Protein AF-A0AAX4NH16-F1 (afdb_monomer_lite)

Radius of gyration: 30.41 Å; chains: 1; bounding box: 67×43×90 Å

Organism: NCBI:txid3073602

pLDDT: mean 78.29, std 8.15, range [50.31, 91.12]

Foldseek 3Di:
DVVVLVVLLVVLVVLLVVLVVVLVVLVVVVVVVLVVLVVLLVVLLVVLVVVLVVLVVCCVVPALLVVLVVVVVVCVVVVDPPCVPVSVVSVVRNVVSVVVSVVSVCVSCVSVVLSVVLVVLSVVLSVLSNVLSVVLSVLSVVLSVCCVPPVDPPVSVVSVVVSVVVVVVSVVVNVVSVVSSVVSVVVSVVSSVVVVVVVVVD

Secondary structure (DSSP, 8-state):
-HHHHHHHHHHHHHHHHHHHHHHHHHHHHHHHHHHHHHHHHHHHHHHHHHHHHHHHHHHHHH-HHHHHHHHHHHHHHHT----HHHHHHHHHHHHHHHHHHHHHHHHHHHHHHHHHHHHHHHHHHHHHHHHHHHHHHHHHHHHHHHHHHH--TTHHHHHHHHHHHHHHHHHHHHHHHHHHHHHHHHHHHHHHHHHHHHHTT-

Sequence (202 aa):
MIRLIIALYLIPTVVLFVSVIVYFVIKMGLNSYFDNMKYKVDKLGEILRISFTKELLRFFSNSNASDTAQILSENMANRKIDNVSTLTTTSLNAMRDVNQLYRKMKDSFEPDLNYSRIKQSFQLLTRIVIVYGLSISFLMYLLVVFISINSADNYGKDFALIILGGTVIFSMILVMIILDIMKYTNRIEKIISKENEEWMKL

Structure (mmCIF, N/CA/C/O backbone):
data_AF-A0AAX4NH16-F1
#
_entry.id   AF-A0AAX4NH16-F1
#
loop_
_atom_site.group_PDB
_atom_site.id
_atom_site.type_symbol
_atom_site.label_atom_id
_atom_site.label_alt_id
_atom_site.label_comp_id
_atom_site.label_asym_id
_atom_site.label_entity_id
_atom_site.label_seq_id
_atom_site.pdbx_PDB_ins_code
_atom_site.Cartn_x
_atom_site.Cartn_y
_atom_site.Cartn_z
_atom_site.occupancy
_atom_site.B_iso_or_equiv
_atom_site.auth_seq_id
_atom_site.auth_comp_id
_atom_site.auth_asym_id
_atom_site.auth_atom_id
_atom_site.pdbx_PDB_model_num
ATOM 1 N N . MET A 1 1 ? 28.596 -0.986 -38.291 1.00 61.09 1 MET A N 1
ATOM 2 C CA . MET A 1 1 ? 28.251 0.160 -37.421 1.00 61.09 1 MET A CA 1
ATOM 3 C C . MET A 1 1 ? 26.741 0.260 -37.176 1.00 61.09 1 MET A C 1
ATOM 5 O O . MET A 1 1 ? 26.330 0.071 -36.043 1.00 61.09 1 MET A O 1
ATOM 9 N N . ILE A 1 2 ? 25.900 0.400 -38.213 1.00 64.62 2 ILE A N 1
ATOM 10 C CA . ILE A 1 2 ? 24.424 0.524 -38.083 1.00 64.62 2 ILE A CA 1
ATOM 11 C C . ILE A 1 2 ? 23.768 -0.632 -37.296 1.00 64.62 2 ILE A C 1
ATOM 13 O O . ILE A 1 2 ? 22.969 -0.389 -36.399 1.00 64.62 2 ILE A O 1
ATOM 17 N N . ARG A 1 3 ? 24.151 -1.893 -37.556 1.00 68.69 3 ARG A N 1
ATOM 18 C CA . ARG A 1 3 ? 23.605 -3.067 -36.836 1.00 68.69 3 ARG A CA 1
ATOM 19 C C . ARG A 1 3 ? 23.887 -3.056 -35.325 1.00 68.69 3 ARG A C 1
ATOM 21 O O . ARG A 1 3 ? 23.079 -3.561 -34.558 1.00 68.69 3 ARG A O 1
ATOM 28 N N . LEU A 1 4 ? 25.011 -2.471 -34.905 1.00 70.62 4 LEU A N 1
ATOM 29 C CA . LEU A 1 4 ? 25.430 -2.423 -33.499 1.00 70.62 4 LEU A CA 1
ATOM 30 C C . LEU A 1 4 ? 24.694 -1.309 -32.736 1.00 70.62 4 LEU A C 1
ATOM 32 O O . LEU A 1 4 ? 24.309 -1.498 -31.589 1.00 70.62 4 LEU A O 1
ATOM 36 N N . ILE A 1 5 ? 24.401 -0.198 -33.418 1.00 70.31 5 ILE A N 1
ATOM 37 C CA . ILE A 1 5 ? 23.571 0.896 -32.897 1.00 70.31 5 ILE A CA 1
ATOM 38 C C . ILE A 1 5 ? 22.129 0.417 -32.676 1.00 70.31 5 ILE A C 1
ATOM 40 O O . ILE A 1 5 ? 21.565 0.645 -31.610 1.00 70.31 5 ILE A O 1
ATOM 44 N N . ILE A 1 6 ? 21.553 -0.320 -33.634 1.00 75.69 6 ILE A N 1
ATOM 45 C CA . ILE A 1 6 ? 20.207 -0.909 -33.498 1.00 75.69 6 ILE A CA 1
ATOM 46 C C . ILE A 1 6 ? 20.140 -1.864 -32.295 1.00 75.69 6 ILE A C 1
ATOM 48 O O . ILE A 1 6 ? 19.176 -1.827 -31.533 1.00 75.69 6 ILE A O 1
ATOM 52 N N . ALA A 1 7 ? 21.175 -2.684 -32.089 1.00 74.44 7 ALA A N 1
ATOM 53 C CA . ALA A 1 7 ? 21.247 -3.587 -30.941 1.00 74.44 7 ALA A CA 1
ATOM 54 C C . ALA A 1 7 ? 21.328 -2.836 -29.596 1.00 74.44 7 ALA A C 1
ATOM 56 O O . ALA A 1 7 ? 20.778 -3.305 -28.603 1.00 74.44 7 ALA A O 1
ATOM 57 N N . LEU A 1 8 ? 21.957 -1.655 -29.560 1.00 79.31 8 LEU A N 1
ATOM 58 C CA . LEU A 1 8 ? 22.032 -0.829 -28.352 1.00 79.31 8 LEU A CA 1
ATOM 59 C C . LEU A 1 8 ? 20.680 -0.210 -27.974 1.00 79.31 8 LEU A C 1
ATOM 61 O O . LEU A 1 8 ? 20.356 -0.146 -26.791 1.00 79.31 8 LEU A O 1
ATOM 65 N N . TYR A 1 9 ? 19.877 0.211 -28.958 1.00 83.81 9 TYR A N 1
ATOM 66 C CA . TYR A 1 9 ? 18.538 0.761 -28.710 1.00 83.81 9 TYR A CA 1
ATOM 67 C C . TYR A 1 9 ? 17.544 -0.283 -28.190 1.00 83.81 9 TYR A C 1
ATOM 69 O O . TYR A 1 9 ? 16.591 0.084 -27.515 1.00 83.81 9 TYR A O 1
ATOM 77 N N . LEU A 1 10 ? 17.782 -1.574 -28.433 1.00 86.25 10 LEU A N 1
ATOM 78 C CA . LEU A 1 10 ? 16.934 -2.661 -27.933 1.00 86.25 10 LEU A CA 1
ATOM 79 C C . LEU A 1 10 ? 16.919 -2.746 -26.399 1.00 86.25 10 LEU A C 1
ATOM 81 O O . LEU A 1 10 ? 15.884 -3.060 -25.815 1.00 86.25 10 LEU A O 1
ATOM 85 N N . ILE A 1 11 ? 18.038 -2.437 -25.737 1.00 84.06 11 ILE A N 1
ATOM 86 C CA . ILE A 1 11 ? 18.173 -2.509 -24.273 1.00 84.06 11 ILE A CA 1
ATOM 87 C C . ILE A 1 11 ? 17.160 -1.588 -23.562 1.00 84.06 11 ILE A C 1
ATOM 89 O O . ILE A 1 11 ? 16.344 -2.101 -22.791 1.00 84.06 11 ILE A O 1
ATOM 93 N N . PRO A 1 12 ? 17.124 -0.262 -23.815 1.00 86.50 12 PRO A N 1
ATOM 94 C CA . PRO A 1 12 ? 16.143 0.618 -23.184 1.00 86.50 12 PRO A CA 1
ATOM 95 C C . PRO A 1 12 ? 14.696 0.278 -23.556 1.00 86.50 12 PRO A C 1
ATOM 97 O O . PRO A 1 12 ? 13.801 0.492 -22.733 1.00 86.50 12 PRO A O 1
ATOM 100 N N . THR A 1 13 ? 14.444 -0.276 -24.750 1.00 88.12 13 THR A N 1
ATOM 101 C CA . THR A 1 13 ? 13.103 -0.736 -25.146 1.00 88.12 13 THR A CA 1
ATOM 102 C C . THR A 1 13 ? 12.656 -1.943 -24.325 1.00 88.12 13 THR A C 1
ATOM 104 O O . THR A 1 13 ? 11.524 -1.972 -23.844 1.00 88.12 13 THR A O 1
ATOM 107 N N . VAL A 1 14 ? 13.545 -2.918 -24.114 1.00 88.56 14 VAL A N 1
ATOM 108 C CA . VAL A 1 14 ? 13.260 -4.097 -23.286 1.00 88.56 14 VAL A CA 1
ATOM 109 C C . VAL A 1 14 ? 13.018 -3.684 -21.836 1.00 88.56 14 VAL A C 1
ATOM 111 O O . VAL A 1 14 ? 12.047 -4.140 -21.238 1.00 88.56 14 VAL A O 1
ATOM 114 N N . VAL A 1 15 ? 13.823 -2.771 -21.283 1.00 86.38 15 VAL A N 1
ATOM 115 C CA . VAL A 1 15 ? 13.621 -2.252 -19.917 1.00 86.38 15 VAL A CA 1
ATOM 116 C C . VAL A 1 15 ? 12.257 -1.576 -19.771 1.00 86.38 15 VAL A C 1
ATOM 118 O O . VAL A 1 15 ? 11.556 -1.812 -18.784 1.00 86.38 15 VAL A O 1
ATOM 121 N N . LEU A 1 16 ? 11.841 -0.778 -20.757 1.00 89.75 16 LEU A N 1
ATOM 122 C CA . LEU A 1 16 ? 10.517 -0.157 -20.765 1.00 89.75 16 LEU A CA 1
ATOM 123 C C . LEU A 1 16 ? 9.415 -1.218 -20.781 1.00 89.75 16 LEU A C 1
ATOM 125 O O . LEU A 1 16 ? 8.503 -1.172 -19.957 1.00 89.75 16 LEU A O 1
ATOM 129 N N . PHE A 1 17 ? 9.522 -2.198 -21.679 1.00 91.12 17 PHE A N 1
ATOM 130 C CA . PHE A 1 17 ? 8.528 -3.258 -21.814 1.00 91.12 17 PHE A CA 1
ATOM 131 C C . PHE A 1 17 ? 8.400 -4.093 -20.533 1.00 91.12 17 PHE A C 1
ATOM 133 O O . PHE A 1 17 ? 7.293 -4.315 -20.043 1.00 91.12 17 PHE A O 1
ATOM 140 N N . VAL A 1 18 ? 9.528 -4.477 -19.930 1.00 88.56 18 VAL A N 1
ATOM 141 C CA . VAL A 1 18 ? 9.559 -5.186 -18.644 1.00 88.56 18 VAL A CA 1
ATOM 142 C C . VAL A 1 18 ? 8.941 -4.332 -17.540 1.00 88.56 18 VAL A C 1
ATOM 144 O O . VAL A 1 18 ? 8.131 -4.839 -16.771 1.00 88.56 18 VAL A O 1
ATOM 147 N N . SER A 1 19 ? 9.244 -3.033 -17.481 1.00 88.00 19 SER A N 1
ATOM 148 C CA . SER A 1 19 ? 8.668 -2.128 -16.476 1.00 88.00 19 SER A CA 1
ATOM 149 C C . SER A 1 19 ? 7.143 -2.045 -16.579 1.00 88.00 19 SER A C 1
ATOM 151 O O . SER A 1 19 ? 6.448 -2.057 -15.563 1.00 88.00 19 SER A O 1
ATOM 153 N N . VAL A 1 20 ? 6.610 -2.013 -17.804 1.00 89.25 20 VAL A N 1
ATOM 154 C CA . VAL A 1 20 ? 5.164 -2.038 -18.057 1.00 89.25 20 VAL A CA 1
ATOM 155 C C . VAL A 1 20 ? 4.555 -3.375 -17.631 1.00 89.25 20 VAL A C 1
ATOM 157 O O . VAL A 1 20 ? 3.529 -3.379 -16.952 1.00 89.25 20 VAL A O 1
ATOM 160 N N . ILE A 1 21 ? 5.191 -4.506 -17.954 1.00 90.12 21 ILE A N 1
ATOM 161 C CA . ILE A 1 21 ? 4.732 -5.829 -17.496 1.00 90.12 21 ILE A CA 1
ATOM 162 C C . ILE A 1 21 ? 4.702 -5.890 -15.969 1.00 90.12 21 ILE A C 1
ATOM 164 O O . ILE A 1 21 ? 3.685 -6.269 -15.392 1.00 90.12 21 ILE A O 1
ATOM 168 N N . VAL A 1 22 ? 5.786 -5.481 -15.304 1.00 87.62 22 VAL A N 1
ATOM 169 C CA . VAL A 1 22 ? 5.880 -5.469 -13.839 1.00 87.62 22 VAL A CA 1
ATOM 170 C C . VAL A 1 22 ? 4.786 -4.588 -13.238 1.00 87.62 22 VAL A C 1
ATOM 172 O O . VAL A 1 22 ? 4.126 -5.005 -12.289 1.00 87.62 22 VAL A O 1
ATOM 175 N N . TYR A 1 23 ? 4.517 -3.416 -13.821 1.00 89.25 23 TYR A N 1
ATOM 176 C CA . TYR A 1 23 ? 3.392 -2.570 -13.420 1.00 89.25 23 TYR A CA 1
ATOM 177 C C . TYR A 1 23 ? 2.050 -3.313 -13.495 1.00 89.25 23 TYR A C 1
ATOM 179 O O . TYR A 1 23 ? 1.271 -3.256 -12.542 1.00 89.25 23 TYR A O 1
ATOM 187 N N . PHE A 1 24 ? 1.774 -4.029 -14.590 1.00 87.81 24 PHE A N 1
ATOM 188 C CA . PHE A 1 24 ? 0.529 -4.788 -14.740 1.00 87.81 24 PHE A CA 1
ATOM 189 C C . PHE A 1 24 ? 0.426 -5.944 -13.746 1.00 87.81 24 PHE A C 1
ATOM 191 O O . PHE A 1 24 ? -0.624 -6.107 -13.124 1.00 87.81 24 PHE A O 1
ATOM 198 N N . VAL A 1 25 ? 1.507 -6.704 -13.557 1.00 87.31 25 VAL A N 1
ATOM 199 C CA . VAL A 1 25 ? 1.564 -7.820 -12.601 1.00 87.31 25 VAL A CA 1
ATOM 200 C C . VAL A 1 25 ? 1.313 -7.321 -11.182 1.00 87.31 25 VAL A C 1
ATOM 202 O O . VAL A 1 25 ? 0.459 -7.867 -10.486 1.00 87.31 25 VAL A O 1
ATOM 205 N N . ILE A 1 26 ? 1.992 -6.242 -10.776 1.00 84.94 26 ILE A N 1
ATOM 206 C CA . ILE A 1 26 ? 1.772 -5.603 -9.477 1.00 84.94 26 ILE A CA 1
ATOM 207 C C . ILE A 1 26 ? 0.314 -5.154 -9.381 1.00 84.94 26 ILE A C 1
ATOM 209 O O . ILE A 1 26 ? -0.387 -5.558 -8.465 1.00 84.94 26 ILE A O 1
ATOM 213 N N . LYS A 1 27 ? -0.203 -4.395 -10.349 1.00 85.38 27 LYS A N 1
ATOM 214 C CA . LYS A 1 27 ? -1.581 -3.885 -10.307 1.00 85.38 27 LYS A CA 1
ATOM 215 C C . LYS A 1 27 ? -2.634 -4.996 -10.198 1.00 85.38 27 LYS A C 1
ATOM 217 O O . LYS A 1 27 ? -3.564 -4.8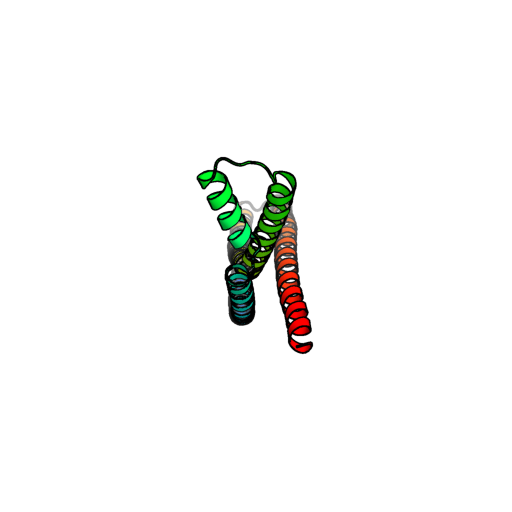63 -9.405 1.00 85.38 27 LYS A O 1
ATOM 222 N N . MET A 1 28 ? -2.501 -6.080 -10.965 1.00 85.25 28 MET A N 1
ATOM 223 C CA . MET A 1 28 ? -3.425 -7.219 -10.904 1.00 85.25 28 MET A CA 1
ATOM 224 C C . MET A 1 28 ? -3.327 -7.964 -9.573 1.00 85.25 28 MET A C 1
ATOM 226 O O . MET A 1 28 ? -4.354 -8.190 -8.932 1.00 85.25 28 MET A O 1
ATOM 230 N N . GLY A 1 29 ? -2.110 -8.308 -9.137 1.00 81.31 29 GLY A N 1
ATOM 231 C CA . GLY A 1 29 ? -1.895 -8.993 -7.861 1.00 81.31 29 GLY A CA 1
ATOM 232 C C . GLY A 1 29 ? -2.408 -8.171 -6.678 1.00 81.31 29 GLY A C 1
ATOM 233 O O . GLY A 1 29 ? -3.066 -8.699 -5.784 1.00 81.31 29 GLY A O 1
ATOM 234 N N . LEU A 1 30 ? -2.190 -6.855 -6.720 1.00 80.25 30 LEU A N 1
ATOM 235 C CA . LEU A 1 30 ? -2.676 -5.930 -5.706 1.00 80.25 30 LEU A CA 1
ATOM 236 C C . LEU A 1 30 ? -4.193 -5.834 -5.678 1.00 80.25 30 LEU A C 1
ATOM 238 O O . LEU A 1 30 ? -4.755 -5.866 -4.591 1.00 80.25 30 LEU A O 1
ATOM 242 N N . ASN A 1 31 ? -4.866 -5.745 -6.825 1.00 80.50 31 ASN A N 1
ATOM 243 C CA . ASN A 1 31 ? -6.329 -5.695 -6.848 1.00 80.50 31 ASN A CA 1
ATOM 244 C C . ASN A 1 31 ? -6.942 -6.932 -6.178 1.00 80.50 31 ASN A C 1
ATOM 246 O O . ASN A 1 31 ? -7.786 -6.789 -5.301 1.00 80.50 31 ASN A O 1
ATOM 250 N N . SER A 1 32 ? -6.448 -8.129 -6.508 1.00 81.69 32 SER A N 1
ATOM 251 C CA . SER A 1 32 ? -6.931 -9.367 -5.884 1.00 81.69 32 SER A CA 1
ATOM 252 C C . SER A 1 32 ? -6.653 -9.408 -4.374 1.00 81.69 32 SER A C 1
ATOM 254 O O . SER A 1 32 ? -7.516 -9.797 -3.584 1.00 81.69 32 SER A O 1
ATOM 256 N N . TYR A 1 33 ? -5.473 -8.947 -3.950 1.00 79.75 33 TYR A N 1
ATOM 257 C CA . TYR A 1 33 ? -5.149 -8.800 -2.532 1.00 79.75 33 TYR A CA 1
ATOM 258 C C . TYR A 1 33 ? -6.086 -7.808 -1.824 1.00 79.75 33 TYR A C 1
ATOM 260 O O . TYR A 1 33 ? -6.562 -8.089 -0.725 1.00 79.75 33 TYR A O 1
ATOM 268 N N . PHE A 1 34 ? -6.397 -6.673 -2.456 1.00 79.12 34 PHE A N 1
ATOM 269 C CA . PHE A 1 34 ? -7.309 -5.672 -1.910 1.00 79.12 34 PHE A CA 1
ATOM 270 C C . PHE A 1 34 ? -8.728 -6.175 -1.780 1.00 79.12 34 PHE A C 1
ATOM 272 O O . PHE A 1 34 ? -9.340 -5.902 -0.757 1.00 79.12 34 PHE A O 1
ATOM 279 N N . ASP A 1 35 ? -9.243 -6.907 -2.760 1.00 82.69 35 ASP A N 1
ATOM 280 C CA . ASP A 1 35 ? -10.602 -7.435 -2.689 1.00 82.69 35 ASP A CA 1
ATOM 281 C C . ASP A 1 35 ? -10.747 -8.390 -1.494 1.00 82.69 35 ASP A C 1
ATOM 283 O O . ASP A 1 35 ? -11.674 -8.260 -0.691 1.00 82.69 35 ASP A O 1
ATOM 287 N N . ASN A 1 36 ? -9.755 -9.263 -1.289 1.00 82.62 36 ASN A N 1
ATOM 288 C CA . ASN A 1 36 ? -9.705 -10.153 -0.128 1.00 82.62 36 ASN A CA 1
ATOM 289 C C . ASN A 1 36 ? -9.530 -9.396 1.195 1.00 82.62 36 ASN A C 1
ATOM 291 O O . ASN A 1 36 ? -10.194 -9.703 2.188 1.00 82.62 36 ASN A O 1
ATOM 295 N N . MET A 1 37 ? -8.632 -8.411 1.233 1.00 78.88 37 MET A N 1
ATOM 296 C CA . MET A 1 37 ? -8.351 -7.650 2.450 1.00 78.88 37 MET A CA 1
ATOM 297 C C . MET A 1 37 ? -9.524 -6.751 2.834 1.00 78.88 37 MET A C 1
ATOM 299 O O . MET A 1 37 ? -9.872 -6.665 4.007 1.00 78.88 37 MET A O 1
ATOM 303 N N . LYS A 1 38 ? -10.176 -6.137 1.845 1.00 83.25 38 LYS A N 1
ATOM 304 C CA . LYS A 1 38 ? -11.389 -5.343 2.019 1.00 83.25 38 LYS A CA 1
ATOM 305 C C . LYS A 1 38 ? -12.492 -6.189 2.628 1.00 83.25 38 LYS A C 1
ATOM 307 O O . LYS A 1 38 ? -13.057 -5.791 3.631 1.00 83.25 38 LYS A O 1
ATOM 312 N N . TYR A 1 39 ? -12.733 -7.382 2.087 1.00 84.69 39 TYR A N 1
ATOM 313 C CA . TYR A 1 39 ? -13.735 -8.292 2.636 1.00 84.69 39 TYR A CA 1
ATOM 314 C C . TYR A 1 39 ? -13.475 -8.630 4.113 1.00 84.69 39 TYR A C 1
ATOM 316 O O . TYR A 1 39 ? -14.395 -8.611 4.930 1.00 84.69 39 TYR A O 1
ATOM 324 N N . LYS A 1 40 ? -12.214 -8.907 4.475 1.00 80.00 40 LYS A N 1
ATOM 325 C CA . LYS A 1 40 ? -11.823 -9.174 5.868 1.00 80.00 40 LYS A CA 1
ATOM 326 C C . LYS A 1 40 ? -12.026 -7.955 6.771 1.00 80.00 40 LYS A C 1
ATOM 328 O O . LYS A 1 40 ? -12.527 -8.107 7.881 1.00 80.00 40 LYS A O 1
ATOM 333 N N . VAL A 1 41 ? -11.636 -6.770 6.306 1.00 82.69 41 VAL A N 1
ATOM 334 C CA . VAL A 1 41 ? -11.760 -5.515 7.060 1.00 82.69 41 VAL A CA 1
ATOM 335 C C . VAL A 1 41 ? -13.221 -5.114 7.220 1.00 82.69 41 VAL A C 1
ATOM 337 O O . VAL A 1 41 ? -13.617 -4.794 8.332 1.00 82.69 41 VAL A O 1
ATOM 340 N N . ASP A 1 42 ? -14.033 -5.217 6.168 1.00 82.94 42 ASP A N 1
ATOM 341 C CA . ASP A 1 42 ? -15.466 -4.910 6.205 1.00 82.94 42 ASP A CA 1
ATOM 342 C C . ASP A 1 42 ? -16.176 -5.804 7.236 1.00 82.94 42 ASP A C 1
ATOM 344 O O . ASP A 1 42 ? -16.894 -5.297 8.099 1.00 82.94 42 ASP A O 1
ATOM 348 N N . LYS A 1 43 ? -15.897 -7.119 7.226 1.00 82.19 43 LYS A N 1
ATOM 349 C CA . LYS A 1 43 ? -16.415 -8.057 8.238 1.00 82.19 43 LYS A CA 1
ATOM 350 C C . LYS A 1 43 ? -15.966 -7.713 9.653 1.00 82.19 43 LYS A C 1
ATOM 352 O O . LYS A 1 43 ? -16.772 -7.723 10.578 1.00 82.19 43 LYS A O 1
ATOM 357 N N . LEU A 1 44 ? -14.680 -7.421 9.838 1.00 80.88 44 LEU A N 1
ATOM 358 C CA . LEU A 1 44 ? -14.143 -7.057 11.146 1.00 80.88 44 LEU A CA 1
ATOM 359 C C . LEU A 1 44 ? -14.769 -5.750 11.654 1.00 80.88 44 LEU A C 1
ATOM 361 O O . LEU A 1 44 ? -15.159 -5.660 12.813 1.00 80.88 44 LEU A O 1
ATOM 365 N N . GLY A 1 45 ? -14.915 -4.758 10.777 1.00 77.69 45 GLY A N 1
ATOM 366 C CA . GLY A 1 45 ? -15.556 -3.486 11.080 1.00 77.69 45 GLY A CA 1
ATOM 367 C C . GLY A 1 45 ? -17.042 -3.640 11.397 1.00 77.69 45 GLY A C 1
ATOM 368 O O . GLY A 1 45 ? -17.566 -2.894 12.217 1.00 77.69 45 GLY A O 1
ATOM 369 N N . GLU A 1 46 ? -17.742 -4.595 10.786 1.00 83.00 46 GLU A N 1
ATOM 370 C CA . GLU A 1 46 ? -19.119 -4.942 11.156 1.00 83.00 46 GLU A CA 1
ATOM 371 C C . GLU A 1 46 ? -19.183 -5.522 12.577 1.00 83.00 46 GLU A C 1
ATOM 373 O O . GLU A 1 46 ? -19.919 -5.004 13.418 1.00 83.00 46 GLU A O 1
ATOM 378 N N . ILE A 1 47 ? -18.342 -6.515 12.886 1.00 83.06 47 ILE A N 1
ATOM 379 C CA . ILE A 1 47 ? -18.256 -7.137 14.219 1.00 83.06 47 ILE A CA 1
ATOM 380 C C . ILE A 1 47 ? -17.920 -6.096 15.293 1.00 83.06 47 ILE A C 1
ATOM 382 O O . ILE A 1 47 ? -18.584 -6.022 16.330 1.00 83.06 47 ILE A O 1
ATOM 386 N N . LEU A 1 48 ? -16.917 -5.255 15.041 1.00 81.25 48 LEU A N 1
ATOM 387 C CA . LEU A 1 48 ? -16.488 -4.226 15.984 1.00 81.25 48 LEU A CA 1
ATOM 388 C C . LEU A 1 48 ? -17.544 -3.136 16.169 1.00 81.25 48 LEU A C 1
ATOM 390 O O . LEU A 1 48 ? -17.733 -2.668 17.290 1.00 81.25 48 LEU A O 1
ATOM 394 N N . ARG A 1 49 ? -18.269 -2.755 15.109 1.00 83.12 49 ARG A N 1
ATOM 395 C CA . ARG A 1 49 ? -19.402 -1.825 15.218 1.00 83.12 49 ARG A CA 1
ATOM 396 C C . ARG A 1 49 ? -20.532 -2.417 16.048 1.00 83.12 49 ARG A C 1
ATOM 398 O O . ARG A 1 49 ? -21.049 -1.719 16.909 1.00 83.12 49 ARG A O 1
ATOM 405 N N . ILE A 1 50 ? -20.865 -3.694 15.865 1.00 84.12 50 ILE A N 1
ATOM 406 C CA . ILE A 1 50 ? -21.867 -4.385 16.692 1.00 84.12 50 ILE A CA 1
ATOM 407 C C . ILE A 1 50 ? -21.420 -4.424 18.160 1.00 84.12 50 ILE A C 1
ATOM 409 O O . ILE A 1 50 ? -22.204 -4.109 19.056 1.00 84.12 50 ILE A O 1
ATOM 413 N N . SER A 1 51 ? -20.153 -4.764 18.414 1.00 81.44 51 SER A N 1
ATOM 414 C CA . SER A 1 51 ? -19.557 -4.759 19.757 1.00 81.44 51 SER A CA 1
ATOM 415 C C . SER A 1 51 ? -19.623 -3.368 20.396 1.00 81.44 51 SER A C 1
ATOM 417 O O . SER A 1 51 ? -20.059 -3.220 21.539 1.00 81.44 51 SER A O 1
ATOM 419 N N . PHE A 1 52 ? -19.294 -2.326 19.629 1.00 82.56 52 PHE A N 1
ATOM 420 C CA . PHE A 1 52 ? -19.418 -0.937 20.056 1.00 82.56 52 PHE A CA 1
ATOM 421 C C . PHE A 1 52 ? -20.872 -0.543 20.341 1.00 82.56 52 PHE A C 1
ATOM 423 O O . PHE A 1 52 ? -21.137 0.028 21.392 1.00 82.56 52 PHE A O 1
ATOM 430 N N . THR A 1 53 ? -21.830 -0.883 19.474 1.00 82.25 53 THR A N 1
ATOM 431 C CA . THR A 1 53 ? -23.258 -0.610 19.701 1.00 82.25 53 THR A CA 1
ATOM 432 C C . THR A 1 53 ? -23.769 -1.308 20.957 1.00 82.25 53 THR A C 1
ATOM 434 O O . THR A 1 53 ? -24.514 -0.707 21.728 1.00 82.25 53 THR A O 1
ATOM 437 N N . LYS A 1 54 ? -23.342 -2.549 21.215 1.00 83.25 54 LYS A N 1
ATOM 438 C CA . LYS A 1 54 ? -23.671 -3.272 22.450 1.00 83.25 54 LYS A CA 1
ATOM 439 C C . LYS A 1 54 ? -23.116 -2.560 23.685 1.00 83.25 54 LYS A C 1
ATOM 441 O O . LYS A 1 54 ? -23.828 -2.430 24.678 1.00 83.25 54 LYS A O 1
ATOM 446 N N . GLU A 1 55 ? -21.875 -2.088 23.625 1.00 79.94 55 GLU A N 1
ATOM 447 C CA . GLU A 1 55 ? -21.254 -1.351 24.728 1.00 79.94 55 GLU A CA 1
ATOM 448 C C . GLU A 1 55 ? -21.896 0.028 24.930 1.00 79.94 55 GLU A C 1
ATOM 450 O O . GLU A 1 55 ? -22.117 0.451 26.059 1.00 79.94 55 GLU A O 1
ATOM 455 N N . LEU A 1 56 ? -22.282 0.697 23.845 1.00 80.25 56 LEU A N 1
ATOM 456 C CA . LEU A 1 56 ? -23.009 1.962 23.861 1.00 80.25 56 LEU A CA 1
ATOM 457 C C . LEU A 1 56 ? -24.404 1.796 24.479 1.00 80.25 56 LEU A C 1
ATOM 459 O O . LEU A 1 56 ? -24.790 2.577 25.342 1.00 80.25 56 LEU A O 1
ATOM 463 N N . LEU A 1 57 ? -25.136 0.739 24.120 1.00 80.94 57 LEU A N 1
ATOM 464 C CA . LEU A 1 57 ? -26.417 0.399 24.749 1.00 80.94 57 LEU A CA 1
ATOM 465 C C . LEU A 1 57 ? -26.253 0.073 26.238 1.00 80.94 57 LEU A C 1
ATOM 467 O O . LEU A 1 57 ? -27.058 0.521 27.050 1.00 80.94 57 LEU A O 1
ATOM 471 N N . ARG A 1 58 ? -25.197 -0.657 26.620 1.00 77.69 58 ARG A N 1
ATOM 472 C CA . ARG A 1 58 ? -24.863 -0.897 28.035 1.00 77.69 58 ARG A CA 1
ATOM 473 C C . ARG A 1 58 ? -24.532 0.392 28.774 1.00 77.69 58 ARG A C 1
ATOM 475 O O . ARG A 1 58 ? -24.977 0.557 29.903 1.00 77.69 58 ARG A O 1
ATOM 482 N N . PHE A 1 59 ? -23.800 1.302 28.141 1.00 78.50 59 PHE A N 1
ATOM 483 C CA . PHE A 1 59 ? -23.502 2.615 28.696 1.00 78.50 59 PHE A CA 1
ATOM 484 C C . PHE A 1 59 ? -24.789 3.420 28.935 1.00 78.50 59 PHE A C 1
ATOM 486 O O . PHE A 1 59 ? -24.967 3.990 30.007 1.00 78.50 59 PHE A O 1
ATOM 493 N N . PHE A 1 60 ? -25.735 3.416 27.995 1.00 75.25 60 PHE A N 1
ATOM 494 C CA . PHE A 1 60 ? -27.022 4.087 28.201 1.00 75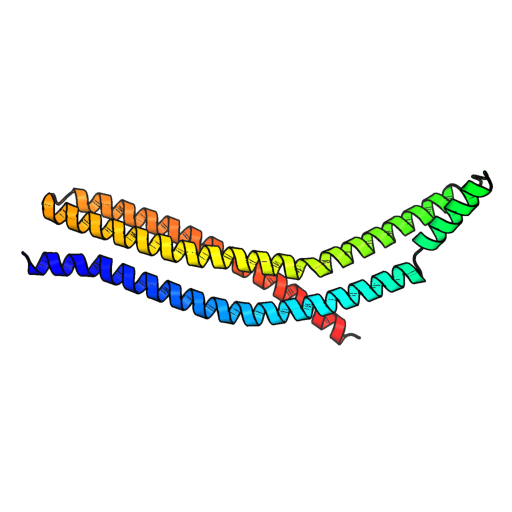.25 60 PHE A CA 1
ATOM 495 C C . PHE A 1 60 ? -27.919 3.392 29.235 1.00 75.25 60 PHE A C 1
ATOM 497 O O . PHE A 1 60 ? -28.635 4.075 29.955 1.00 75.25 60 PHE A O 1
ATOM 504 N N . SER A 1 61 ? -27.876 2.060 29.330 1.00 76.06 61 SER A N 1
ATOM 505 C CA . SER A 1 61 ? -28.702 1.297 30.276 1.00 76.06 61 SER A CA 1
ATOM 506 C C . SER A 1 61 ? -28.185 1.352 31.714 1.00 76.06 61 SER A C 1
ATOM 508 O O . SER A 1 61 ? -28.989 1.363 32.636 1.00 76.06 61 SER A O 1
ATOM 510 N N . ASN A 1 62 ? -26.862 1.313 31.907 1.00 69.00 62 ASN A N 1
ATOM 511 C CA . ASN A 1 62 ? -26.242 1.002 33.200 1.00 69.00 62 ASN A CA 1
ATOM 512 C C . ASN A 1 62 ? -25.061 1.921 33.561 1.00 69.00 62 ASN A C 1
ATOM 514 O O . ASN A 1 62 ? -24.353 1.616 34.522 1.00 69.00 62 ASN A O 1
ATOM 518 N N . SER A 1 63 ? -24.751 2.975 32.791 1.00 62.66 63 SER A N 1
ATOM 519 C CA . SER A 1 63 ? -23.586 3.793 33.155 1.00 62.66 63 SER A CA 1
ATOM 520 C C . SER A 1 63 ? -23.870 4.665 34.363 1.00 62.66 63 SER A C 1
ATOM 522 O O . SER A 1 63 ? -24.892 5.351 34.461 1.00 62.66 63 SER A O 1
ATOM 524 N N . ASN A 1 64 ? -22.844 4.759 35.203 1.00 62.94 64 ASN A N 1
ATOM 525 C CA . ASN A 1 64 ? -22.789 5.716 36.294 1.00 62.94 64 ASN A CA 1
ATOM 526 C C . ASN A 1 64 ? -22.853 7.163 35.782 1.00 62.94 64 ASN A C 1
ATOM 528 O O . ASN A 1 64 ? -23.013 8.071 36.585 1.00 62.94 64 ASN A O 1
ATOM 532 N N . ALA A 1 65 ? -22.710 7.414 34.473 1.00 60.12 65 ALA A N 1
ATOM 533 C CA . ALA A 1 65 ? -22.845 8.741 33.881 1.00 60.12 65 ALA A CA 1
ATOM 534 C C . ALA A 1 65 ? -24.294 9.247 33.897 1.00 60.12 65 ALA A C 1
ATOM 536 O O . ALA A 1 65 ? -24.499 10.437 34.137 1.00 60.12 65 ALA A O 1
ATOM 537 N N . SER A 1 66 ? -25.284 8.365 33.705 1.00 63.03 66 SER A N 1
ATOM 538 C CA . SER A 1 66 ? -26.702 8.727 33.839 1.00 63.03 66 SER A CA 1
ATOM 539 C C . SER A 1 66 ? -27.035 9.060 35.295 1.00 63.03 66 SER A C 1
ATOM 541 O O . SER A 1 66 ? -27.561 10.135 35.582 1.00 63.03 66 SER A O 1
ATOM 543 N N . ASP A 1 67 ? -26.602 8.205 36.223 1.00 66.25 67 ASP A N 1
ATOM 544 C CA . ASP A 1 67 ? -26.782 8.422 37.662 1.00 66.25 67 ASP A CA 1
ATOM 545 C C . ASP A 1 67 ? -26.027 9.670 38.147 1.00 66.25 67 ASP A C 1
ATOM 547 O O . ASP A 1 67 ? -26.552 10.463 38.922 1.00 66.25 67 ASP A O 1
ATOM 551 N N . THR A 1 68 ? -24.813 9.918 37.643 1.00 63.56 68 THR A N 1
ATOM 552 C CA . THR A 1 68 ? -24.041 11.132 37.961 1.00 63.56 68 THR A CA 1
ATOM 553 C C . THR A 1 68 ? -24.732 12.382 37.431 1.00 63.56 68 THR A C 1
ATOM 555 O O . THR A 1 68 ? -24.779 13.377 38.146 1.00 63.56 68 THR A O 1
ATOM 558 N N . ALA A 1 69 ? -25.276 12.359 36.209 1.00 62.91 69 ALA A N 1
ATOM 559 C CA . ALA A 1 69 ? -26.014 13.491 35.649 1.00 62.91 69 ALA A CA 1
ATOM 560 C C . ALA A 1 69 ? -27.279 13.796 36.466 1.00 62.91 69 ALA A C 1
ATOM 562 O O . ALA A 1 69 ? -27.568 14.964 36.735 1.00 62.91 69 ALA A O 1
ATOM 563 N N . GLN A 1 70 ? -27.982 12.757 36.924 1.00 68.31 70 GLN A N 1
ATOM 564 C CA . GLN A 1 70 ? -29.145 12.896 37.793 1.00 68.31 70 GLN A CA 1
ATOM 565 C C . GLN A 1 70 ? -28.765 13.467 39.169 1.00 68.31 70 GLN A C 1
ATOM 567 O O . GLN A 1 70 ? -29.325 14.482 39.580 1.00 68.31 70 GLN A O 1
ATOM 572 N N . ILE A 1 71 ? -27.746 12.907 39.832 1.00 67.50 71 ILE A N 1
ATOM 573 C CA . ILE A 1 71 ? -27.244 13.395 41.128 1.00 67.50 71 ILE A CA 1
ATOM 574 C C . ILE A 1 71 ? -26.727 14.841 41.009 1.00 67.50 71 ILE A C 1
ATOM 576 O O . ILE A 1 71 ? -26.947 15.661 41.900 1.00 67.50 71 ILE A O 1
ATOM 580 N N . LEU A 1 72 ? -26.053 15.195 39.909 1.00 66.44 72 LEU A N 1
ATOM 581 C CA . LEU A 1 72 ? -25.570 16.557 39.657 1.00 66.44 72 LEU A CA 1
ATOM 582 C C . LEU A 1 72 ? -26.735 17.543 39.457 1.00 66.44 72 LEU A C 1
ATOM 584 O O . LEU A 1 72 ? -26.701 18.644 40.007 1.00 66.44 72 LEU A O 1
ATOM 588 N N . SER A 1 73 ? -27.770 17.145 38.710 1.00 70.44 73 SER A N 1
ATOM 589 C CA . SER A 1 73 ? -28.981 17.943 38.490 1.00 70.44 73 SER A CA 1
ATOM 590 C C . SER A 1 73 ? -29.764 18.158 39.786 1.00 70.44 73 SER A C 1
ATOM 592 O O . SER A 1 73 ? -30.169 19.281 40.080 1.00 70.44 73 SER A O 1
ATOM 594 N N . GLU A 1 74 ? -29.943 17.111 40.592 1.00 70.62 74 GLU A N 1
ATOM 595 C CA . GLU A 1 74 ? -30.652 17.180 41.874 1.00 70.62 74 GLU A CA 1
ATOM 596 C C . GLU A 1 74 ? -29.894 18.036 42.900 1.00 70.62 74 GLU A C 1
ATOM 598 O O . GLU A 1 74 ? -30.501 18.852 43.596 1.00 70.62 74 GLU A O 1
ATOM 603 N N . ASN A 1 75 ? -28.562 17.935 42.950 1.00 66.12 75 ASN A N 1
ATOM 604 C CA . ASN A 1 75 ? -27.735 18.772 43.824 1.00 66.12 75 ASN A CA 1
ATOM 605 C C . ASN A 1 75 ? -27.704 20.244 43.379 1.00 66.12 75 ASN A C 1
ATOM 607 O O . ASN A 1 75 ? -27.730 21.139 44.228 1.00 66.12 75 ASN A O 1
ATOM 611 N N . MET A 1 76 ? -27.703 20.519 42.067 1.00 63.25 76 MET A N 1
ATOM 612 C CA . MET A 1 76 ? -27.830 21.886 41.544 1.00 63.25 76 MET A CA 1
ATOM 613 C C . MET A 1 76 ? -29.217 22.485 41.815 1.00 63.25 76 MET A C 1
ATOM 615 O O . MET A 1 76 ? -29.306 23.656 42.188 1.00 63.25 76 MET A O 1
ATOM 619 N N . ALA A 1 77 ? -30.286 21.693 41.690 1.00 67.31 77 ALA A N 1
ATOM 620 C CA . ALA A 1 77 ? -31.653 22.125 41.984 1.00 67.31 77 ALA A CA 1
ATOM 621 C C . ALA A 1 77 ? -31.865 22.419 43.480 1.00 67.31 77 ALA A C 1
ATOM 623 O O . ALA A 1 77 ? -32.514 23.404 43.831 1.00 67.31 77 ALA A O 1
ATOM 624 N N . ASN A 1 78 ? -31.267 21.614 44.365 1.00 69.50 78 ASN A N 1
ATOM 625 C CA . ASN A 1 78 ? -31.476 21.709 45.813 1.00 69.50 78 ASN A CA 1
ATOM 626 C C . ASN A 1 78 ? -30.471 22.608 46.558 1.00 69.50 78 ASN A C 1
ATOM 628 O O . ASN A 1 78 ? -30.597 22.763 47.773 1.00 69.50 78 ASN A O 1
ATOM 632 N N . ARG A 1 79 ? -29.475 23.203 45.875 1.00 59.22 79 ARG A N 1
ATOM 633 C CA . ARG A 1 79 ? -28.402 24.044 46.467 1.00 59.22 79 ARG A CA 1
ATOM 634 C C . ARG A 1 79 ? -27.725 23.438 47.711 1.00 59.22 79 ARG A C 1
ATOM 636 O O . ARG A 1 79 ? -27.209 24.172 48.554 1.00 59.22 79 ARG A O 1
ATOM 643 N N . LYS A 1 80 ? -27.707 22.111 47.839 1.00 59.97 80 LYS A N 1
ATOM 644 C CA . LYS A 1 80 ? -27.018 21.396 48.917 1.00 59.97 80 LYS A CA 1
ATOM 645 C C . LYS A 1 80 ? -25.842 20.641 48.327 1.00 59.97 80 LYS A C 1
ATOM 647 O O . LYS A 1 80 ? -26.019 19.741 47.515 1.00 59.97 80 LYS A O 1
ATOM 652 N N . ILE A 1 81 ? -24.639 21.017 48.747 1.00 57.62 81 ILE A N 1
ATOM 653 C CA . ILE A 1 81 ? -23.395 20.330 48.392 1.00 57.62 81 ILE A CA 1
ATOM 654 C C . ILE A 1 81 ? -22.946 19.503 49.606 1.00 57.62 81 ILE A C 1
ATOM 656 O O . ILE A 1 81 ? -21.824 19.633 50.080 1.00 57.62 81 ILE A O 1
ATOM 660 N N . ASP A 1 82 ? -23.836 18.677 50.157 1.00 57.91 82 ASP A N 1
ATOM 661 C CA . ASP A 1 82 ? -23.517 17.916 51.376 1.00 57.91 82 ASP A CA 1
ATOM 662 C C . ASP A 1 82 ? -22.666 16.661 51.077 1.00 57.91 82 ASP A C 1
ATOM 664 O O . ASP A 1 82 ? -22.062 16.092 51.977 1.00 57.91 82 ASP A O 1
ATOM 668 N N . ASN A 1 83 ? -22.537 16.263 49.803 1.00 60.88 83 ASN A N 1
ATOM 669 C CA . ASN A 1 83 ? -21.944 14.984 49.387 1.00 60.88 83 ASN A CA 1
ATOM 670 C C . ASN A 1 83 ? -20.888 15.127 48.267 1.00 60.88 83 ASN A C 1
ATOM 672 O O . ASN A 1 83 ? -20.944 14.464 47.229 1.00 60.88 83 ASN A O 1
ATOM 676 N N . VAL A 1 84 ? -19.896 16.004 48.473 1.00 64.25 84 VAL A N 1
ATOM 677 C CA . VAL A 1 84 ? -18.788 16.256 47.519 1.00 64.25 84 VAL A CA 1
ATOM 678 C C . VAL A 1 84 ? -17.990 14.986 47.192 1.00 64.25 84 VAL A C 1
ATOM 680 O O . VAL A 1 84 ? -17.606 14.785 46.039 1.00 64.25 84 VAL A O 1
ATOM 683 N N . SER A 1 85 ? -17.743 14.120 48.180 1.00 65.94 85 SER A N 1
ATOM 684 C CA . SER A 1 85 ? -16.955 12.883 48.036 1.00 65.94 85 SER A CA 1
ATOM 685 C C . SER A 1 85 ? -17.667 11.824 47.189 1.00 65.94 85 SER A C 1
ATOM 687 O O . SER A 1 85 ? -17.049 11.149 46.363 1.00 65.94 85 SER A O 1
ATOM 689 N N . THR A 1 86 ? -18.985 11.708 47.341 1.00 68.38 86 THR A N 1
ATOM 690 C CA . THR A 1 86 ? -19.829 10.830 46.529 1.00 68.38 86 THR A CA 1
ATOM 691 C C . THR A 1 86 ? -19.875 11.351 45.099 1.00 68.38 86 THR A C 1
ATOM 693 O O . THR A 1 86 ? -19.554 10.605 44.186 1.00 68.38 86 THR A O 1
ATOM 696 N N . LEU A 1 87 ? -20.116 12.654 44.907 1.00 67.44 87 LEU A N 1
ATOM 697 C CA . LEU A 1 87 ? -20.147 13.301 43.589 1.00 67.44 87 LEU A CA 1
ATOM 698 C C . LEU A 1 87 ? -18.830 13.148 42.806 1.00 67.44 87 LEU A C 1
ATOM 700 O O . LEU A 1 87 ? -18.842 12.887 41.604 1.00 67.44 87 LEU A O 1
ATOM 704 N N . THR A 1 88 ? -17.684 13.281 43.482 1.00 73.50 88 THR A N 1
ATOM 705 C CA . THR A 1 88 ? -16.358 13.075 42.871 1.00 73.50 88 THR A CA 1
ATOM 706 C C . THR A 1 88 ? -16.121 11.616 42.499 1.00 73.50 88 THR A C 1
ATOM 708 O O . THR A 1 88 ? -15.578 11.347 41.429 1.00 73.50 88 THR A O 1
ATOM 711 N N . THR A 1 89 ? -16.567 10.671 43.328 1.00 74.94 89 THR A N 1
ATOM 712 C CA . THR A 1 89 ? -16.438 9.235 43.042 1.00 74.94 89 THR A CA 1
ATOM 713 C C . THR A 1 89 ? -17.315 8.816 41.857 1.00 74.94 89 THR A C 1
ATOM 715 O O . THR A 1 89 ? -16.826 8.145 40.947 1.00 74.94 89 THR A O 1
ATOM 718 N N . THR A 1 90 ? -18.578 9.255 41.803 1.00 70.06 90 THR A N 1
ATOM 719 C CA . THR A 1 90 ? -19.479 8.954 40.677 1.00 70.06 90 THR A CA 1
ATOM 720 C C . THR A 1 90 ? -18.997 9.618 39.385 1.00 70.06 90 THR A C 1
ATOM 722 O O . THR A 1 90 ? -18.962 8.969 38.343 1.00 70.06 90 THR A O 1
ATOM 725 N N . SE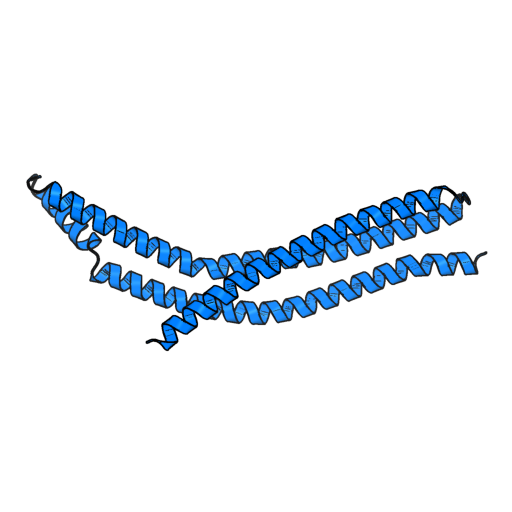R A 1 91 ? -18.493 10.857 39.464 1.00 73.31 91 SER A N 1
ATOM 726 C CA . SER A 1 91 ? -17.885 11.566 38.327 1.00 73.31 91 SER A CA 1
ATOM 727 C C . SER A 1 91 ? -16.640 10.855 37.778 1.00 73.31 91 SER A C 1
ATOM 729 O O . SER A 1 91 ? -16.524 10.661 36.568 1.00 73.31 91 SER A O 1
ATOM 731 N N . LEU A 1 92 ? -15.739 10.370 38.642 1.00 79.06 92 LEU A N 1
ATOM 732 C CA . LEU A 1 92 ? -14.578 9.577 38.217 1.00 79.06 92 LEU A CA 1
ATOM 733 C C . LEU A 1 92 ? -14.982 8.265 37.529 1.00 79.06 92 LEU A C 1
ATOM 735 O O . LEU A 1 92 ? -14.340 7.859 36.556 1.00 79.06 92 LEU A O 1
ATOM 739 N N . ASN A 1 93 ? -16.044 7.611 38.001 1.00 77.19 93 ASN A N 1
ATOM 740 C CA . ASN A 1 93 ? -16.578 6.406 37.367 1.00 77.19 93 ASN A CA 1
ATOM 741 C C . ASN A 1 93 ? -17.231 6.724 36.014 1.00 77.19 93 ASN A C 1
ATOM 743 O O . ASN A 1 93 ? -16.927 6.056 35.031 1.00 77.19 93 ASN A O 1
ATOM 747 N N . ALA A 1 94 ? -18.002 7.810 35.911 1.00 73.94 94 ALA A N 1
ATOM 748 C CA . ALA A 1 94 ? -18.547 8.288 34.641 1.00 73.94 94 ALA A CA 1
ATOM 749 C C . ALA A 1 94 ? -17.438 8.629 33.625 1.00 73.94 94 ALA A C 1
ATOM 751 O O . ALA A 1 94 ? -17.527 8.260 32.455 1.00 73.94 94 ALA A O 1
ATOM 752 N N . MET A 1 95 ? -16.343 9.265 34.062 1.00 78.19 95 MET A N 1
ATOM 753 C CA . MET A 1 95 ? -15.176 9.523 33.209 1.00 78.19 95 MET A CA 1
ATOM 754 C C . MET A 1 95 ? -14.500 8.231 32.731 1.00 78.19 95 MET A C 1
ATOM 756 O O . MET A 1 95 ? -14.002 8.180 31.603 1.00 78.19 95 MET A O 1
ATOM 760 N N . ARG A 1 96 ? -14.457 7.186 33.566 1.00 84.25 96 ARG A N 1
ATOM 761 C CA . ARG A 1 96 ? -13.944 5.864 33.173 1.00 84.25 96 ARG A CA 1
ATOM 762 C C . ARG A 1 96 ? -14.848 5.195 32.144 1.00 84.25 96 ARG A C 1
ATOM 764 O O . ARG A 1 96 ? -14.326 4.738 31.129 1.00 84.25 96 ARG A O 1
ATOM 771 N N . ASP A 1 97 ? -16.160 5.223 32.359 1.00 78.56 97 ASP A N 1
ATOM 772 C CA . ASP A 1 97 ? -17.158 4.655 31.447 1.00 78.56 97 ASP A CA 1
ATOM 773 C C . ASP A 1 97 ? -17.097 5.348 30.069 1.00 78.56 97 ASP A C 1
ATOM 775 O O . ASP A 1 97 ? -17.033 4.687 29.030 1.00 78.56 97 ASP A O 1
ATOM 779 N N . VAL A 1 98 ? -16.986 6.684 30.046 1.00 80.94 98 VAL A N 1
ATOM 780 C CA . VAL A 1 98 ? -16.803 7.471 28.810 1.00 80.94 98 VAL A CA 1
ATOM 781 C C . VAL A 1 98 ? -15.471 7.152 28.126 1.00 80.94 98 VAL A C 1
ATOM 783 O O . VAL A 1 98 ? -15.429 6.976 26.908 1.00 80.94 98 VAL A O 1
ATOM 786 N N . ASN A 1 99 ? -14.372 7.036 28.878 1.00 81.50 99 ASN A N 1
ATOM 787 C CA . ASN A 1 99 ? -13.073 6.667 28.308 1.00 81.50 99 ASN A CA 1
ATOM 788 C C . ASN A 1 99 ? -13.075 5.251 27.718 1.00 81.50 99 ASN A C 1
ATOM 790 O O . ASN A 1 99 ? -12.437 5.015 26.690 1.00 81.50 99 ASN A O 1
ATOM 794 N N . GLN A 1 100 ? -13.770 4.307 28.350 1.00 84.31 100 GLN A N 1
ATOM 795 C CA . GLN A 1 100 ? -13.932 2.949 27.840 1.00 84.31 100 GLN A CA 1
ATOM 796 C C . GLN A 1 100 ? -14.733 2.946 26.536 1.00 84.31 100 GLN A C 1
ATOM 798 O O . GLN A 1 100 ? -14.291 2.342 25.556 1.00 84.31 100 GLN A O 1
ATOM 803 N N . LEU A 1 101 ? -15.840 3.692 26.485 1.00 82.88 101 LEU A N 1
ATOM 804 C CA . LEU A 1 101 ? -16.639 3.857 25.274 1.00 82.88 101 LEU A CA 1
ATOM 805 C C . LEU A 1 101 ? -15.829 4.511 24.145 1.00 82.88 101 LEU A C 1
ATOM 807 O O . LEU A 1 101 ? -15.841 4.028 23.014 1.00 82.88 101 LEU A O 1
ATOM 811 N N . TYR A 1 102 ? -15.061 5.560 24.456 1.00 83.00 102 TYR A N 1
ATOM 812 C CA . TYR A 1 102 ? -14.184 6.229 23.494 1.00 83.00 102 TYR A CA 1
ATOM 813 C C . TYR A 1 102 ? -13.107 5.290 22.933 1.00 83.00 102 TYR A C 1
ATOM 815 O O . TYR A 1 102 ? -12.857 5.288 21.727 1.00 83.00 102 TYR A O 1
ATOM 823 N N . ARG A 1 103 ? -12.485 4.459 23.782 1.00 84.31 103 ARG A N 1
ATOM 824 C CA . ARG A 1 103 ? -11.519 3.443 23.333 1.00 84.31 103 ARG A CA 1
ATOM 825 C C . ARG A 1 103 ? -12.174 2.432 22.396 1.00 84.31 103 ARG A C 1
ATOM 827 O O . ARG A 1 103 ? -11.675 2.241 21.297 1.00 84.31 103 ARG A O 1
ATOM 834 N N . LYS A 1 104 ? -13.329 1.874 22.773 1.00 78.19 104 LYS A N 1
ATOM 835 C CA . LYS A 1 104 ? -14.082 0.920 21.938 1.00 78.19 104 LYS A CA 1
ATOM 836 C C . LYS A 1 104 ? -14.515 1.525 20.602 1.00 78.19 104 LYS A C 1
ATOM 838 O O . LYS A 1 104 ? -14.415 0.865 19.573 1.00 78.19 104 LYS A O 1
ATOM 843 N N . MET A 1 105 ? -14.927 2.793 20.602 1.00 82.38 105 MET A N 1
ATOM 844 C CA . MET A 1 105 ? -15.219 3.537 19.379 1.00 82.38 105 MET A CA 1
ATOM 845 C C . MET A 1 105 ? -13.973 3.628 18.495 1.00 82.38 105 MET A C 1
ATOM 847 O O . MET A 1 105 ? -14.020 3.249 17.328 1.00 82.38 105 MET A O 1
ATOM 851 N N . LYS A 1 106 ? -12.845 4.092 19.043 1.00 84.56 106 LYS A N 1
ATOM 852 C CA . LYS A 1 106 ? -11.588 4.223 18.300 1.00 84.56 106 LYS A CA 1
ATOM 853 C C . LYS A 1 106 ? -11.133 2.884 17.714 1.00 84.56 106 LYS A C 1
ATOM 855 O O . LYS A 1 106 ? -10.808 2.833 16.530 1.00 84.56 106 LYS A O 1
ATOM 860 N N . ASP A 1 107 ? -11.167 1.826 18.517 1.00 80.88 107 ASP A N 1
ATOM 861 C CA . ASP A 1 107 ? -10.787 0.474 18.108 1.00 80.88 107 ASP A CA 1
ATOM 862 C C . ASP A 1 107 ? -11.691 -0.035 16.970 1.00 80.88 107 ASP A C 1
ATOM 864 O O . ASP A 1 107 ? -11.213 -0.716 16.067 1.00 80.88 107 ASP A O 1
ATOM 868 N N . SER A 1 108 ? -12.973 0.359 16.944 1.00 79.19 108 SER A N 1
ATOM 869 C CA . SER A 1 108 ? -13.906 -0.023 15.872 1.00 79.19 108 SER A CA 1
ATOM 870 C C . SER A 1 108 ? -13.622 0.630 14.515 1.00 79.19 108 SER A C 1
ATOM 872 O O . SER A 1 108 ? -13.921 0.040 13.480 1.00 79.19 108 SER A O 1
ATOM 874 N N . PHE A 1 109 ? -13.001 1.814 14.506 1.00 78.75 109 PHE A N 1
ATOM 875 C CA . PHE A 1 109 ? -12.653 2.547 13.281 1.00 78.75 109 PHE A CA 1
ATOM 876 C C . PHE A 1 109 ? -11.197 2.339 12.836 1.00 78.75 109 PHE A C 1
ATOM 878 O O . PHE A 1 109 ? -10.840 2.649 11.697 1.00 78.75 109 PHE A O 1
ATOM 885 N N . GLU A 1 110 ? -10.328 1.829 13.712 1.00 79.00 110 GLU A N 1
ATOM 886 C CA . GLU A 1 110 ? -8.911 1.610 13.410 1.00 79.00 110 GLU A CA 1
ATOM 887 C C . GLU A 1 110 ? -8.654 0.655 12.216 1.00 79.00 110 GLU A C 1
ATOM 889 O O . GLU A 1 110 ? -7.765 0.960 11.410 1.00 79.00 110 GLU A O 1
ATOM 894 N N . PRO A 1 111 ? -9.411 -0.445 12.018 1.00 76.44 111 PRO A N 1
ATOM 895 C CA . PRO A 1 111 ? -9.242 -1.327 10.862 1.00 76.44 111 PRO A CA 1
ATOM 896 C C . PRO A 1 111 ? -9.471 -0.624 9.523 1.00 76.44 111 PRO A C 1
ATOM 898 O O . PRO A 1 111 ? -8.654 -0.770 8.612 1.00 76.44 111 PRO A O 1
ATOM 901 N N . ASP A 1 112 ? -10.521 0.197 9.427 1.00 77.62 112 ASP A N 1
ATOM 902 C CA . ASP A 1 112 ? -10.856 0.960 8.218 1.00 77.62 112 ASP A CA 1
ATOM 903 C C . ASP A 1 112 ? -9.751 1.979 7.889 1.00 77.62 112 ASP A C 1
ATOM 905 O O . ASP A 1 112 ? -9.329 2.126 6.734 1.00 77.62 112 ASP A O 1
ATOM 909 N N . LEU A 1 113 ? -9.210 2.649 8.915 1.00 79.06 113 LEU A N 1
ATOM 910 C CA . LEU A 1 113 ? -8.090 3.583 8.766 1.00 79.06 113 LEU A CA 1
ATOM 911 C C . LEU A 1 113 ? -6.807 2.877 8.310 1.00 79.06 113 LEU A C 1
ATOM 913 O O . LEU A 1 113 ? -6.121 3.367 7.408 1.00 79.06 113 LEU A O 1
ATOM 917 N N . ASN A 1 114 ? -6.480 1.727 8.903 1.00 76.25 114 ASN A N 1
ATOM 918 C CA . ASN A 1 114 ? -5.306 0.940 8.525 1.00 76.25 114 ASN A CA 1
ATOM 919 C C . ASN A 1 114 ? -5.435 0.389 7.097 1.00 76.25 114 ASN A C 1
ATOM 921 O O . ASN A 1 114 ? -4.473 0.460 6.332 1.00 76.25 114 ASN A O 1
ATOM 925 N N . TYR A 1 115 ? -6.622 -0.070 6.695 1.00 78.88 115 TYR A N 1
ATOM 926 C CA . TYR A 1 115 ? -6.901 -0.490 5.321 1.00 78.88 115 TYR A CA 1
ATOM 927 C C . TYR A 1 115 ? -6.732 0.656 4.315 1.00 78.88 115 TYR A C 1
ATOM 929 O O . TYR A 1 115 ? -6.071 0.491 3.287 1.00 78.88 115 TYR A O 1
ATOM 937 N N . SER A 1 116 ? -7.264 1.842 4.626 1.00 79.94 116 SER A N 1
ATOM 938 C CA . SER A 1 116 ? -7.109 3.030 3.779 1.00 79.94 116 SER A CA 1
ATOM 939 C C . SER A 1 116 ? -5.635 3.417 3.593 1.00 79.94 116 SER A C 1
ATOM 941 O O . SER A 1 116 ? -5.196 3.684 2.471 1.00 79.94 116 SER A O 1
ATOM 943 N N . ARG A 1 117 ? -4.832 3.359 4.666 1.00 79.56 117 ARG A N 1
ATOM 944 C CA . ARG A 1 117 ? -3.378 3.599 4.603 1.00 79.56 117 ARG A CA 1
ATOM 945 C C . ARG A 1 117 ? -2.659 2.569 3.738 1.00 79.56 117 ARG A C 1
ATOM 947 O O . ARG A 1 117 ? -1.874 2.958 2.880 1.00 79.56 117 ARG A O 1
ATOM 954 N N . ILE A 1 118 ? -2.968 1.281 3.906 1.00 77.19 118 ILE A N 1
ATOM 955 C CA . ILE A 1 118 ? -2.430 0.207 3.057 1.00 77.19 118 ILE A CA 1
ATOM 956 C C . ILE A 1 118 ? -2.750 0.504 1.585 1.00 77.19 118 ILE A C 1
ATOM 958 O O . ILE A 1 118 ? -1.852 0.501 0.741 1.00 77.19 118 ILE A O 1
ATOM 962 N N . LYS A 1 119 ? -4.004 0.860 1.279 1.00 82.50 119 LYS A N 1
ATOM 963 C CA . LYS A 1 119 ? -4.436 1.244 -0.072 1.00 82.50 119 LYS A CA 1
ATOM 964 C C . LYS A 1 119 ? -3.612 2.380 -0.665 1.00 82.50 119 LYS A C 1
ATOM 966 O O . LYS A 1 119 ? -3.178 2.278 -1.813 1.00 82.50 119 LYS A O 1
ATOM 971 N N . GLN A 1 120 ? -3.358 3.429 0.108 1.00 82.31 120 GLN A N 1
ATOM 972 C CA . GLN A 1 120 ? -2.523 4.547 -0.330 1.00 82.31 120 GLN A CA 1
ATOM 973 C C . GLN A 1 120 ? -1.065 4.125 -0.569 1.00 82.31 120 GLN A C 1
ATOM 975 O O . GLN A 1 120 ? -0.529 4.414 -1.640 1.00 82.31 120 GLN A O 1
ATOM 980 N N . SER A 1 121 ? -0.436 3.393 0.358 1.00 78.88 121 SER A N 1
ATOM 981 C CA . SER A 1 121 ? 0.955 2.925 0.214 1.00 78.88 121 SER A CA 1
ATOM 982 C C . SER A 1 121 ? 1.161 2.065 -1.036 1.00 78.88 121 SER A C 1
ATOM 984 O O . SER A 1 121 ? 2.156 2.210 -1.742 1.00 78.88 121 SER A O 1
ATOM 986 N N . PHE A 1 122 ? 0.194 1.218 -1.377 1.00 79.75 122 PHE A N 1
ATOM 987 C CA . PHE A 1 122 ? 0.244 0.399 -2.589 1.00 79.75 122 PHE A CA 1
ATOM 988 C C . PHE A 1 122 ? -0.001 1.187 -3.884 1.00 79.75 122 PHE A C 1
ATOM 990 O O . PHE A 1 122 ? 0.626 0.914 -4.914 1.00 79.75 122 PHE A O 1
ATOM 997 N N . GLN A 1 123 ? -0.883 2.191 -3.861 1.00 82.44 123 GLN A N 1
ATOM 998 C CA . GLN A 1 123 ? -1.023 3.113 -4.993 1.00 82.44 123 GLN A CA 1
ATOM 999 C C . GLN A 1 123 ? 0.282 3.875 -5.244 1.00 82.44 123 GLN A C 1
ATOM 1001 O O . GLN A 1 123 ? 0.683 4.036 -6.398 1.00 82.44 123 GLN A O 1
ATOM 1006 N N . LEU A 1 124 ? 0.965 4.293 -4.175 1.00 81.69 124 LEU A N 1
ATOM 1007 C CA . LEU A 1 124 ? 2.287 4.909 -4.254 1.00 81.69 124 LEU A CA 1
ATOM 1008 C C . LEU A 1 124 ? 3.321 3.937 -4.825 1.00 81.69 124 LEU A C 1
ATOM 1010 O O . LEU A 1 124 ? 4.006 4.309 -5.771 1.00 81.69 124 LEU A O 1
ATOM 1014 N N . LEU A 1 125 ? 3.370 2.688 -4.347 1.00 84.19 125 LEU A N 1
ATOM 1015 C CA . LEU A 1 125 ? 4.254 1.641 -4.878 1.00 84.19 125 LEU A CA 1
ATOM 1016 C C . LEU A 1 125 ? 4.115 1.506 -6.399 1.00 84.19 125 LEU A C 1
ATOM 1018 O O . LEU A 1 125 ? 5.093 1.582 -7.139 1.00 84.19 125 LEU A O 1
ATOM 1022 N N . THR A 1 126 ? 2.878 1.366 -6.872 1.00 83.88 126 THR A N 1
ATOM 1023 C CA . THR A 1 126 ? 2.590 1.150 -8.294 1.00 83.88 126 THR A CA 1
ATOM 1024 C C . THR A 1 126 ? 2.992 2.366 -9.144 1.00 83.88 126 THR A C 1
ATOM 1026 O O . THR A 1 126 ? 3.524 2.210 -10.243 1.00 83.88 126 THR A O 1
ATOM 1029 N N . ARG A 1 127 ? 2.780 3.590 -8.632 1.00 86.06 127 ARG A N 1
ATOM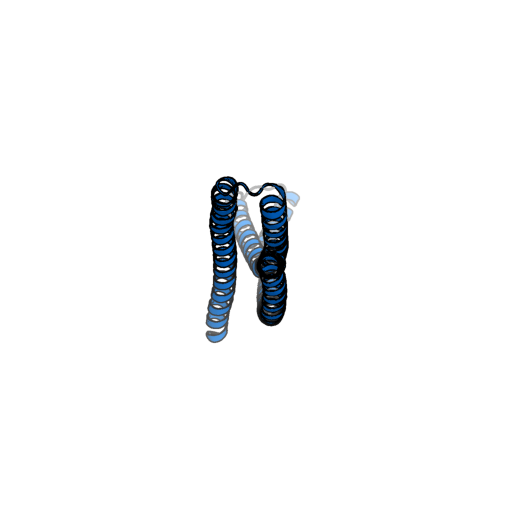 1030 C CA . ARG A 1 127 ? 3.207 4.841 -9.288 1.00 86.06 127 ARG A CA 1
ATOM 1031 C C . ARG A 1 127 ? 4.727 4.991 -9.315 1.00 86.06 127 ARG A C 1
ATOM 1033 O O . ARG A 1 127 ? 5.281 5.383 -10.334 1.00 86.06 127 ARG A O 1
ATOM 1040 N N . ILE A 1 128 ? 5.396 4.666 -8.216 1.00 86.38 128 ILE A N 1
ATOM 1041 C CA . ILE A 1 128 ? 6.852 4.754 -8.086 1.00 86.38 128 ILE A CA 1
ATOM 1042 C C . ILE A 1 128 ? 7.531 3.797 -9.072 1.00 86.38 128 ILE A C 1
ATOM 1044 O O . ILE A 1 128 ? 8.442 4.213 -9.782 1.00 86.38 128 ILE A O 1
ATOM 1048 N N . VAL A 1 129 ? 7.039 2.558 -9.189 1.00 87.19 129 VAL A N 1
ATOM 1049 C CA . VAL A 1 129 ? 7.566 1.564 -10.140 1.00 87.19 129 VAL A CA 1
ATOM 1050 C C . VAL A 1 129 ? 7.462 2.041 -11.589 1.00 87.19 129 VAL A C 1
ATOM 1052 O O . VAL A 1 129 ? 8.450 1.962 -12.318 1.00 87.19 129 VAL A O 1
ATOM 1055 N N . ILE A 1 130 ? 6.308 2.572 -12.014 1.00 86.62 130 ILE A N 1
ATOM 1056 C CA . ILE A 1 130 ? 6.150 3.028 -13.404 1.00 86.62 130 ILE A CA 1
ATOM 1057 C C . ILE A 1 130 ? 6.973 4.286 -13.698 1.00 86.62 130 ILE A C 1
ATOM 1059 O O . ILE A 1 130 ? 7.617 4.353 -14.742 1.00 86.62 130 ILE A O 1
ATOM 1063 N N . VAL A 1 131 ? 6.998 5.256 -12.774 1.00 88.56 131 VAL A N 1
ATOM 1064 C CA . VAL A 1 131 ? 7.793 6.485 -12.927 1.00 88.56 131 VAL A CA 1
ATOM 1065 C C . VAL A 1 131 ? 9.267 6.130 -13.062 1.00 88.56 131 VAL A C 1
ATOM 1067 O O . VAL A 1 131 ? 9.919 6.577 -13.997 1.00 88.56 131 VAL A O 1
ATOM 1070 N N . TYR A 1 132 ? 9.769 5.260 -12.191 1.00 88.00 132 TYR A N 1
ATOM 1071 C CA . TYR A 1 132 ? 11.157 4.827 -12.222 1.00 88.00 132 TYR A CA 1
ATOM 1072 C C . TYR A 1 132 ? 11.522 4.048 -13.491 1.00 88.00 132 TYR A C 1
ATOM 1074 O O . TYR A 1 132 ? 12.541 4.343 -14.113 1.00 88.00 132 TYR A O 1
ATOM 1082 N N . GLY A 1 133 ? 10.684 3.095 -13.915 1.00 85.69 133 GLY A N 1
ATOM 1083 C CA . GLY A 1 133 ? 10.915 2.337 -15.147 1.00 85.69 133 GLY A CA 1
ATOM 1084 C C . GLY A 1 133 ? 10.975 3.234 -16.388 1.00 85.69 133 GLY A C 1
ATOM 1085 O O . GLY A 1 133 ? 11.865 3.080 -17.228 1.00 85.69 133 GLY A O 1
ATOM 1086 N N . LEU A 1 134 ? 10.083 4.230 -16.468 1.00 89.25 134 LEU A N 1
ATOM 1087 C CA . LEU A 1 134 ? 10.111 5.252 -17.517 1.00 89.25 134 LEU A CA 1
ATOM 1088 C C . LEU A 1 134 ? 11.369 6.125 -17.432 1.00 89.25 134 LEU A C 1
ATOM 1090 O O . LEU A 1 134 ? 12.021 6.342 -18.453 1.00 89.25 134 LEU A O 1
ATOM 1094 N N . SER A 1 135 ? 11.744 6.587 -16.235 1.00 88.38 135 SER A N 1
ATOM 1095 C CA . SER A 1 135 ? 12.941 7.408 -16.029 1.00 88.38 135 SER A CA 1
ATOM 1096 C C . SER A 1 135 ? 14.223 6.683 -16.439 1.00 88.38 135 SER A C 1
ATOM 1098 O O . SER A 1 135 ? 15.055 7.271 -17.125 1.00 88.38 135 SER A O 1
ATOM 1100 N N . ILE A 1 136 ? 14.383 5.407 -16.078 1.00 87.81 136 ILE A N 1
ATOM 1101 C CA . ILE A 1 136 ? 15.569 4.630 -16.462 1.00 87.81 136 ILE A CA 1
ATOM 1102 C C . ILE A 1 136 ? 15.617 4.377 -17.955 1.00 87.81 136 ILE A C 1
ATOM 1104 O O . ILE A 1 136 ? 16.671 4.569 -18.559 1.00 87.81 136 ILE A O 1
ATOM 1108 N N . SER A 1 137 ? 14.500 3.967 -18.560 1.00 88.31 137 SER A N 1
ATOM 1109 C CA . SER A 1 137 ? 14.466 3.758 -20.007 1.00 88.31 137 SER A CA 1
ATOM 1110 C C . SER A 1 137 ? 14.844 5.045 -20.744 1.00 88.31 137 SER A C 1
ATOM 1112 O O . SER A 1 137 ? 15.697 5.021 -21.628 1.00 88.31 137 SER A O 1
ATOM 1114 N N . PHE A 1 138 ? 14.298 6.187 -20.314 1.00 88.38 138 PHE A N 1
ATOM 1115 C CA . PHE A 1 138 ? 14.627 7.497 -20.868 1.00 88.38 138 PHE A CA 1
ATOM 1116 C C . PHE A 1 138 ? 16.115 7.854 -20.720 1.00 88.38 138 PHE A C 1
ATOM 1118 O O . PHE A 1 138 ? 16.750 8.255 -21.696 1.00 88.38 138 PHE A O 1
ATOM 1125 N N . LEU A 1 139 ? 16.701 7.657 -19.534 1.00 87.56 139 LEU A N 1
ATOM 1126 C CA . LEU A 1 139 ? 18.133 7.889 -19.302 1.00 87.56 139 LEU A CA 1
ATOM 1127 C C . LEU A 1 139 ? 19.015 6.975 -20.161 1.00 87.56 139 LEU A C 1
ATOM 1129 O O . LEU A 1 139 ? 20.024 7.423 -20.700 1.00 87.56 139 LEU A O 1
ATOM 1133 N N . MET A 1 140 ? 18.627 5.712 -20.333 1.00 84.69 140 MET A N 1
ATOM 1134 C CA . MET A 1 140 ? 19.331 4.778 -21.211 1.00 84.69 140 MET A CA 1
ATOM 1135 C C . MET A 1 140 ? 19.227 5.181 -22.688 1.00 84.69 140 MET A C 1
ATOM 1137 O O . MET A 1 140 ? 20.220 5.082 -23.405 1.00 84.69 140 MET A O 1
ATOM 1141 N N . TYR A 1 141 ? 18.076 5.684 -23.150 1.00 87.75 141 TYR A N 1
ATOM 1142 C CA . TYR A 1 141 ? 17.955 6.245 -24.501 1.00 87.75 141 TYR A CA 1
ATOM 1143 C C . TYR A 1 141 ? 18.886 7.446 -24.698 1.00 87.75 141 TYR A C 1
ATOM 1145 O O . TYR A 1 141 ? 19.594 7.500 -25.703 1.00 87.75 141 TYR A O 1
ATOM 1153 N N . LEU A 1 142 ? 18.937 8.374 -23.734 1.00 85.94 142 LEU A N 1
ATOM 1154 C CA . LEU A 1 142 ? 19.866 9.507 -23.779 1.00 85.94 142 LEU A CA 1
ATOM 1155 C C . LEU A 1 142 ? 21.326 9.050 -23.836 1.00 85.94 142 LEU A C 1
ATOM 1157 O O . LEU A 1 142 ? 22.097 9.591 -24.626 1.00 85.94 142 LEU A O 1
ATOM 1161 N N . LEU A 1 143 ? 21.692 8.030 -23.056 1.00 83.88 143 LEU A N 1
ATOM 1162 C CA . LEU A 1 143 ? 23.027 7.438 -23.099 1.00 83.88 143 LEU A CA 1
ATOM 1163 C C . LEU A 1 143 ? 23.353 6.895 -24.499 1.00 83.88 143 LEU A C 1
ATOM 1165 O O . LEU A 1 143 ? 24.412 7.206 -25.042 1.00 83.88 143 LEU A O 1
ATOM 1169 N N . VAL A 1 144 ? 22.450 6.114 -25.105 1.00 83.69 144 VAL A N 1
ATOM 1170 C CA . VAL A 1 144 ? 22.671 5.542 -26.446 1.00 83.69 144 VAL A CA 1
ATOM 1171 C C . VAL A 1 144 ? 22.853 6.646 -27.493 1.00 83.69 144 VAL A C 1
ATOM 1173 O O . VAL A 1 144 ? 23.757 6.558 -28.329 1.00 83.69 144 VAL A O 1
ATOM 1176 N N . VAL A 1 145 ? 22.044 7.708 -27.427 1.00 83.56 145 VAL A N 1
ATOM 1177 C CA . VAL A 1 145 ? 22.168 8.880 -28.309 1.00 83.56 145 VAL A CA 1
ATOM 1178 C C . VAL A 1 145 ? 23.515 9.577 -28.101 1.00 83.56 145 VAL A C 1
ATOM 1180 O O . VAL A 1 145 ? 24.215 9.859 -29.071 1.00 83.56 145 VAL A O 1
ATOM 1183 N N . PHE A 1 146 ? 23.918 9.806 -26.850 1.00 80.25 146 PHE A N 1
ATOM 1184 C CA . PHE A 1 146 ? 25.165 10.499 -26.524 1.00 80.25 146 PHE A CA 1
ATOM 1185 C C . PHE A 1 146 ? 26.406 9.728 -26.995 1.00 80.25 146 PHE A C 1
ATOM 1187 O O . PHE A 1 146 ? 27.301 10.316 -27.602 1.00 80.25 146 PHE A O 1
ATOM 1194 N N . ILE A 1 147 ? 26.434 8.406 -26.788 1.00 79.00 147 ILE A N 1
ATOM 1195 C CA . ILE A 1 147 ? 27.502 7.524 -27.287 1.00 79.00 147 ILE A CA 1
ATOM 1196 C C . ILE A 1 147 ? 27.555 7.555 -28.820 1.00 79.00 147 ILE A C 1
ATOM 1198 O O . ILE A 1 147 ? 28.640 7.615 -29.399 1.00 79.00 147 ILE A O 1
ATOM 1202 N N . SER A 1 148 ? 26.391 7.560 -29.479 1.00 76.50 148 SER A N 1
ATOM 1203 C CA . SER A 1 148 ? 26.302 7.582 -30.944 1.00 76.50 148 SER A CA 1
ATOM 1204 C C . SER A 1 148 ? 26.847 8.876 -31.558 1.00 76.50 148 SER A C 1
ATOM 1206 O O . SER A 1 148 ? 27.359 8.835 -32.673 1.00 76.50 148 SER A O 1
ATOM 1208 N N . ILE A 1 149 ? 26.740 10.007 -30.852 1.00 79.44 149 ILE A N 1
ATOM 1209 C CA . ILE A 1 149 ? 27.176 11.324 -31.345 1.00 79.44 149 ILE A CA 1
ATOM 1210 C C . ILE A 1 149 ? 28.646 11.602 -31.008 1.00 79.44 149 ILE A C 1
ATOM 1212 O O . ILE A 1 149 ? 29.375 12.099 -31.860 1.00 79.44 149 ILE A O 1
ATOM 1216 N N . ASN A 1 150 ? 29.091 11.299 -29.783 1.00 71.69 150 ASN A N 1
ATOM 1217 C CA . ASN A 1 150 ? 30.365 11.818 -29.272 1.00 71.69 150 ASN A CA 1
ATOM 1218 C C . ASN A 1 150 ? 31.540 10.828 -29.307 1.00 71.69 150 ASN A C 1
ATOM 1220 O O . ASN A 1 150 ? 32.649 11.248 -28.995 1.00 71.69 150 ASN A O 1
ATOM 1224 N N . SER A 1 151 ? 31.332 9.547 -29.658 1.00 66.12 151 SER A N 1
ATOM 1225 C CA . SER A 1 151 ? 32.372 8.491 -29.780 1.00 66.12 151 SER A CA 1
ATOM 1226 C C . SER A 1 151 ? 33.413 8.414 -28.638 1.00 66.12 151 SER A C 1
ATOM 1228 O O . SER A 1 151 ? 34.464 7.801 -28.797 1.00 66.12 151 SER A O 1
ATOM 1230 N N . ALA A 1 152 ? 33.146 9.030 -27.485 1.00 59.81 152 ALA A N 1
ATOM 1231 C CA . ALA A 1 152 ? 34.096 9.182 -26.394 1.00 59.81 152 ALA A CA 1
ATOM 1232 C C . ALA A 1 152 ? 33.836 8.115 -25.321 1.00 59.81 152 ALA A C 1
ATOM 1234 O O . ALA A 1 152 ? 32.891 8.222 -24.537 1.00 59.81 152 ALA A O 1
ATOM 1235 N N . ASP A 1 153 ? 34.703 7.102 -25.276 1.00 63.41 153 ASP A N 1
ATOM 1236 C CA . ASP A 1 153 ? 34.566 5.891 -24.449 1.00 63.41 153 ASP A CA 1
ATOM 1237 C C . ASP A 1 153 ? 34.513 6.131 -22.926 1.00 63.41 153 ASP A C 1
ATOM 1239 O O . ASP A 1 153 ? 34.030 5.277 -22.179 1.00 63.41 153 ASP A O 1
ATOM 1243 N N . ASN A 1 154 ? 34.973 7.285 -22.431 1.00 64.31 154 ASN A N 1
ATOM 1244 C CA . ASN A 1 154 ? 35.070 7.528 -20.986 1.00 64.31 154 ASN A CA 1
ATOM 1245 C C . ASN A 1 154 ? 33.752 7.986 -20.335 1.00 64.31 154 ASN A C 1
ATOM 1247 O O . ASN A 1 154 ? 33.482 7.605 -19.198 1.00 64.31 154 ASN A O 1
ATOM 1251 N N . TYR A 1 155 ? 32.881 8.712 -21.044 1.00 67.25 155 TYR A N 1
ATOM 1252 C CA . TYR A 1 155 ? 31.637 9.243 -20.456 1.00 67.25 155 TYR A CA 1
ATOM 1253 C C . TYR A 1 155 ? 30.568 8.169 -20.202 1.00 67.25 155 TYR A C 1
ATOM 1255 O O . TYR A 1 155 ? 29.703 8.339 -19.342 1.00 67.25 155 TYR A O 1
ATOM 1263 N N . GLY A 1 156 ? 30.629 7.040 -20.918 1.00 69.69 156 GLY A N 1
ATOM 1264 C CA . GLY A 1 156 ? 29.684 5.936 -20.734 1.00 69.69 156 GLY A CA 1
ATOM 1265 C C . GLY A 1 156 ? 29.802 5.261 -19.363 1.00 69.69 156 GLY A C 1
ATOM 1266 O O . GLY A 1 156 ? 28.793 4.825 -18.807 1.00 69.69 156 GLY A O 1
ATOM 1267 N N . LYS A 1 157 ? 31.014 5.212 -18.791 1.00 72.38 157 LYS A N 1
ATOM 1268 C CA . LYS A 1 157 ? 31.269 4.579 -17.487 1.00 72.38 157 LYS A CA 1
ATOM 1269 C C . LYS A 1 157 ? 30.677 5.387 -16.335 1.00 72.38 157 LYS A C 1
ATOM 1271 O O . LYS A 1 157 ? 29.972 4.814 -15.508 1.00 72.38 157 LYS A O 1
ATOM 1276 N N . ASP A 1 158 ? 30.893 6.701 -16.321 1.00 78.38 158 ASP A N 1
ATOM 1277 C CA . ASP A 1 158 ? 30.374 7.577 -15.263 1.00 78.38 158 ASP A CA 1
ATOM 1278 C C . ASP A 1 158 ? 28.840 7.609 -15.263 1.00 78.38 158 ASP A C 1
ATOM 1280 O O . ASP A 1 158 ? 28.199 7.519 -14.215 1.00 78.38 158 ASP A O 1
ATOM 1284 N N . PHE A 1 159 ? 28.228 7.646 -16.449 1.00 76.50 159 PHE A N 1
ATOM 1285 C CA . PHE A 1 159 ? 26.773 7.642 -16.579 1.00 76.50 159 PHE A CA 1
ATOM 1286 C C . PHE A 1 159 ? 26.151 6.301 -16.156 1.00 76.50 159 PHE A C 1
ATOM 1288 O O . PHE A 1 159 ? 25.114 6.280 -15.490 1.00 76.50 159 PHE A O 1
ATOM 1295 N N . ALA A 1 160 ? 26.799 5.174 -16.476 1.00 77.06 160 ALA A N 1
ATOM 1296 C CA . ALA A 1 160 ? 26.380 3.862 -15.985 1.00 77.06 160 ALA A CA 1
ATOM 1297 C C . ALA A 1 160 ? 26.429 3.792 -14.449 1.00 77.06 160 ALA A C 1
ATOM 1299 O O . ALA A 1 160 ? 25.518 3.240 -13.833 1.00 77.06 160 ALA A O 1
ATOM 1300 N N . LEU A 1 161 ? 27.442 4.402 -13.828 1.00 80.81 161 LEU A N 1
ATOM 1301 C CA . LEU A 1 161 ? 27.602 4.459 -12.374 1.00 80.81 161 LEU A CA 1
ATOM 1302 C C . LEU A 1 161 ? 26.475 5.261 -11.701 1.00 80.81 161 LEU A C 1
ATOM 1304 O O . LEU A 1 161 ? 25.953 4.838 -10.669 1.00 80.81 161 LEU A O 1
ATOM 1308 N N . ILE A 1 162 ? 26.029 6.358 -12.326 1.00 83.62 162 ILE A N 1
ATOM 1309 C CA . ILE A 1 162 ? 24.870 7.148 -11.874 1.00 83.62 162 ILE A CA 1
ATOM 1310 C C . ILE A 1 162 ? 23.578 6.324 -11.948 1.00 83.62 162 ILE A C 1
ATOM 1312 O O . ILE A 1 162 ? 22.813 6.297 -10.981 1.00 83.62 162 ILE A O 1
ATOM 1316 N N . ILE A 1 163 ? 23.334 5.621 -13.061 1.00 83.38 163 ILE A N 1
ATOM 1317 C CA . ILE A 1 163 ? 22.149 4.758 -13.214 1.00 83.38 163 ILE A CA 1
ATOM 1318 C C . ILE A 1 163 ? 22.155 3.649 -12.153 1.00 83.38 163 ILE A C 1
ATOM 1320 O O . ILE A 1 163 ? 21.124 3.373 -11.533 1.00 83.38 163 ILE A O 1
ATOM 1324 N N . LEU A 1 164 ? 23.313 3.032 -11.911 1.00 83.06 164 LEU A N 1
ATOM 1325 C CA . LEU A 1 164 ? 23.470 1.960 -10.928 1.00 83.06 164 LEU A CA 1
ATOM 1326 C C . LEU A 1 164 ? 23.235 2.485 -9.502 1.00 83.06 164 LEU A C 1
ATOM 1328 O O . LEU A 1 164 ? 22.456 1.896 -8.755 1.00 83.06 164 LEU A O 1
ATOM 1332 N N . GLY A 1 165 ? 23.806 3.642 -9.151 1.00 83.81 165 GLY A N 1
ATOM 1333 C CA . GLY A 1 165 ? 23.567 4.304 -7.865 1.00 83.81 165 GLY A CA 1
ATOM 1334 C C . GLY A 1 165 ? 22.092 4.656 -7.643 1.00 83.81 165 GLY A C 1
ATOM 1335 O O . GLY A 1 165 ? 21.527 4.335 -6.596 1.00 83.81 165 GLY A O 1
ATOM 1336 N N . GLY A 1 166 ? 21.433 5.228 -8.656 1.00 83.81 166 GLY A N 1
ATOM 1337 C CA . GLY A 1 166 ? 19.992 5.495 -8.621 1.00 83.81 166 GLY A CA 1
ATOM 1338 C C . GLY A 1 166 ? 19.164 4.219 -8.444 1.00 83.81 166 GLY A C 1
ATOM 1339 O O . GLY A 1 166 ? 18.185 4.213 -7.697 1.00 83.81 166 GLY A O 1
ATOM 1340 N N . THR A 1 167 ? 19.603 3.117 -9.056 1.00 86.06 167 THR A N 1
ATOM 1341 C CA . THR A 1 167 ? 18.943 1.812 -8.938 1.00 86.06 167 THR A CA 1
ATOM 1342 C C . THR A 1 167 ? 19.031 1.231 -7.535 1.00 86.06 167 THR A C 1
ATOM 1344 O O . THR A 1 167 ? 18.038 0.723 -7.009 1.00 86.06 167 THR A O 1
ATOM 1347 N N . VAL A 1 168 ? 20.190 1.352 -6.890 1.00 86.56 168 VAL A N 1
ATOM 1348 C CA . VAL A 1 168 ? 20.378 0.901 -5.507 1.00 86.56 168 VAL A CA 1
ATOM 1349 C C . VAL A 1 168 ? 19.471 1.686 -4.557 1.00 86.56 168 VAL A C 1
ATOM 1351 O O . VAL A 1 168 ? 18.730 1.077 -3.785 1.00 86.56 168 VAL A O 1
ATOM 1354 N N . ILE A 1 169 ? 19.452 3.019 -4.657 1.00 85.31 169 ILE A N 1
ATOM 1355 C CA . ILE A 1 169 ? 18.595 3.873 -3.814 1.00 85.31 169 ILE A CA 1
ATOM 1356 C C . ILE A 1 169 ? 17.117 3.519 -4.014 1.00 85.31 169 ILE A C 1
ATOM 1358 O O . ILE A 1 169 ? 16.374 3.342 -3.047 1.00 85.31 169 ILE A O 1
ATOM 1362 N N . PHE A 1 170 ? 16.691 3.355 -5.265 1.00 84.00 170 PHE A N 1
ATOM 1363 C CA . PHE A 1 170 ? 15.325 2.966 -5.587 1.00 84.00 170 PHE A CA 1
ATOM 1364 C C . PHE A 1 170 ? 14.943 1.601 -4.998 1.00 84.00 170 PHE A C 1
ATOM 1366 O O . PHE A 1 170 ? 13.860 1.454 -4.427 1.00 84.00 170 PHE A O 1
ATOM 1373 N N . SER A 1 171 ? 15.839 0.614 -5.081 1.00 85.06 171 SER A N 1
ATOM 1374 C CA . SER A 1 171 ? 15.609 -0.710 -4.496 1.00 85.06 171 SER A CA 1
ATOM 1375 C C . SER A 1 171 ? 15.404 -0.643 -2.978 1.00 85.06 171 SER A C 1
ATOM 1377 O O . SER A 1 171 ? 14.525 -1.317 -2.444 1.00 85.06 171 SER A O 1
ATOM 1379 N N . MET A 1 172 ? 16.132 0.238 -2.285 1.00 86.94 172 MET A N 1
ATOM 1380 C CA . MET A 1 172 ? 15.991 0.443 -0.843 1.00 86.94 172 MET A CA 1
ATOM 1381 C C . MET A 1 172 ? 14.626 1.048 -0.482 1.00 86.94 172 MET A C 1
ATOM 1383 O O . MET A 1 172 ? 13.975 0.587 0.456 1.00 86.94 172 MET A O 1
ATOM 1387 N N . ILE A 1 173 ? 14.154 2.027 -1.262 1.00 83.62 173 ILE A N 1
ATOM 1388 C CA . ILE A 1 173 ? 12.816 2.619 -1.098 1.00 83.62 173 ILE A CA 1
ATOM 1389 C C . ILE A 1 173 ? 11.727 1.562 -1.322 1.00 83.62 173 ILE A C 1
ATOM 1391 O O . ILE A 1 173 ? 10.781 1.479 -0.539 1.00 83.62 173 ILE A O 1
ATOM 1395 N N . LEU A 1 174 ? 11.869 0.719 -2.350 1.00 82.69 174 LEU A N 1
ATOM 1396 C CA . LEU A 1 1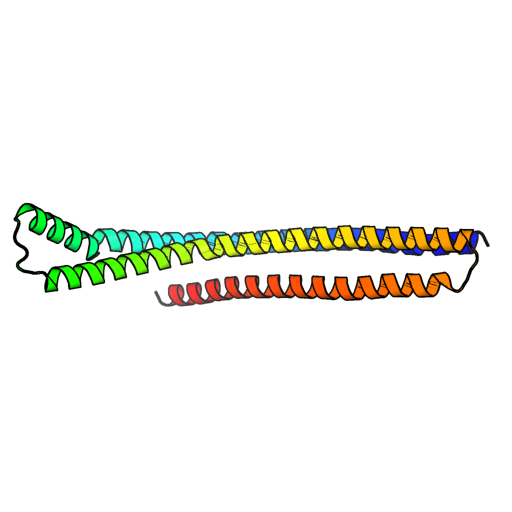74 ? 10.938 -0.383 -2.608 1.00 82.69 174 LEU A CA 1
ATOM 1397 C C . LEU A 1 174 ? 10.841 -1.342 -1.421 1.00 82.69 174 LEU A C 1
ATOM 1399 O O . LEU A 1 174 ? 9.736 -1.663 -0.983 1.00 82.69 174 LEU A O 1
ATOM 1403 N N . VAL A 1 175 ? 11.985 -1.770 -0.881 1.00 85.00 175 VAL A N 1
ATOM 1404 C CA . VAL A 1 175 ? 12.029 -2.652 0.293 1.00 85.00 175 VAL A CA 1
ATOM 1405 C C . VAL A 1 175 ? 11.339 -1.995 1.487 1.00 85.00 175 VAL A C 1
ATOM 1407 O O . VAL A 1 175 ? 10.531 -2.641 2.150 1.00 85.00 175 VAL A O 1
ATOM 1410 N N . MET A 1 176 ? 11.589 -0.708 1.735 1.00 84.81 176 MET A N 1
ATOM 1411 C CA . MET A 1 176 ? 10.953 0.027 2.830 1.00 84.81 176 MET A CA 1
ATOM 1412 C C . MET A 1 176 ? 9.421 0.057 2.697 1.00 84.81 176 MET A C 1
ATOM 1414 O O . MET A 1 176 ? 8.718 -0.213 3.670 1.00 84.81 176 MET A O 1
ATOM 1418 N N . ILE A 1 177 ? 8.897 0.299 1.491 1.00 80.00 177 ILE A N 1
ATOM 1419 C CA . ILE A 1 177 ? 7.449 0.295 1.232 1.00 80.00 177 ILE A CA 1
ATOM 1420 C C . ILE A 1 177 ? 6.854 -1.104 1.448 1.00 80.00 177 ILE A C 1
ATOM 1422 O O . ILE A 1 177 ? 5.798 -1.232 2.070 1.00 80.00 177 ILE A O 1
ATOM 1426 N N . ILE A 1 178 ? 7.529 -2.158 0.974 1.00 81.25 178 ILE A N 1
ATOM 1427 C CA . ILE A 1 178 ? 7.093 -3.548 1.178 1.00 81.25 178 ILE A CA 1
ATOM 1428 C C . ILE A 1 178 ? 7.051 -3.883 2.674 1.00 81.25 178 ILE A C 1
ATOM 1430 O O . ILE A 1 178 ? 6.070 -4.457 3.145 1.00 81.25 178 ILE A O 1
ATOM 1434 N N . LEU A 1 179 ? 8.072 -3.488 3.437 1.00 83.75 179 LEU A N 1
ATOM 1435 C CA . LEU A 1 179 ? 8.106 -3.699 4.885 1.00 83.75 179 LEU A CA 1
ATOM 1436 C C . LEU A 1 179 ? 6.967 -2.968 5.604 1.00 83.75 179 LEU A C 1
ATOM 1438 O O . LEU A 1 179 ? 6.341 -3.548 6.493 1.00 83.75 179 LEU A O 1
ATOM 1442 N N . ASP A 1 180 ? 6.655 -1.733 5.207 1.00 78.94 180 ASP A N 1
ATOM 1443 C CA . ASP A 1 180 ? 5.517 -0.994 5.758 1.00 78.94 180 ASP A CA 1
ATOM 1444 C C . ASP A 1 180 ? 4.194 -1.715 5.476 1.00 78.94 180 ASP A C 1
ATOM 1446 O O . ASP A 1 180 ? 3.400 -1.947 6.392 1.00 78.94 180 ASP A O 1
ATOM 1450 N N . ILE A 1 181 ? 3.979 -2.153 4.235 1.00 79.12 181 ILE A N 1
ATOM 1451 C CA . ILE A 1 181 ? 2.813 -2.953 3.841 1.00 79.12 181 ILE A CA 1
ATOM 1452 C C . ILE A 1 181 ? 2.697 -4.223 4.694 1.00 79.12 181 ILE A C 1
ATOM 1454 O O . ILE A 1 181 ? 1.617 -4.513 5.221 1.00 79.12 181 ILE A O 1
ATOM 1458 N N . MET A 1 182 ? 3.792 -4.974 4.853 1.00 79.69 182 MET A N 1
ATOM 1459 C CA . MET A 1 182 ? 3.817 -6.199 5.659 1.00 79.69 182 MET A CA 1
ATOM 1460 C C . MET A 1 182 ? 3.474 -5.903 7.119 1.00 79.69 182 MET A C 1
ATOM 1462 O O . MET A 1 182 ? 2.673 -6.607 7.730 1.00 79.69 182 MET A O 1
ATOM 1466 N N . LYS A 1 183 ? 4.024 -4.826 7.685 1.00 81.62 183 LYS A N 1
ATOM 1467 C CA . LYS A 1 183 ? 3.763 -4.417 9.067 1.00 81.62 183 LYS A CA 1
ATOM 1468 C C . LYS A 1 183 ? 2.289 -4.092 9.304 1.00 81.62 183 LYS A C 1
ATOM 1470 O O . LYS A 1 183 ? 1.736 -4.528 10.314 1.00 81.62 183 LYS A O 1
ATOM 1475 N N . TYR A 1 184 ? 1.649 -3.340 8.407 1.00 74.56 184 TYR A N 1
ATOM 1476 C CA . TYR A 1 184 ? 0.226 -3.009 8.540 1.00 74.56 184 TYR A CA 1
ATOM 1477 C C . TYR A 1 184 ? -0.679 -4.217 8.287 1.00 74.56 184 TYR A C 1
ATOM 1479 O O . TYR A 1 184 ? -1.657 -4.402 9.010 1.00 74.56 184 TYR A O 1
ATOM 1487 N N . THR A 1 185 ? -0.314 -5.079 7.338 1.00 78.06 185 THR A N 1
ATOM 1488 C CA . THR A 1 185 ? -1.009 -6.351 7.090 1.00 78.06 185 THR A CA 1
ATOM 1489 C C . THR A 1 185 ? -0.996 -7.234 8.337 1.00 78.06 185 THR A C 1
ATOM 1491 O O . THR A 1 185 ? -2.055 -7.613 8.833 1.00 78.06 185 THR A O 1
ATOM 1494 N N . ASN A 1 186 ? 0.185 -7.455 8.922 1.00 80.62 186 ASN A N 1
ATOM 1495 C CA . ASN A 1 186 ? 0.347 -8.267 10.128 1.00 80.62 186 ASN A CA 1
ATOM 1496 C C . ASN A 1 186 ? -0.424 -7.698 11.329 1.00 80.62 186 ASN A C 1
ATOM 1498 O O . ASN A 1 186 ? -0.862 -8.450 12.196 1.00 80.62 186 ASN A O 1
ATOM 1502 N N . ARG A 1 187 ? -0.587 -6.370 11.418 1.00 77.38 187 ARG A N 1
ATOM 1503 C CA . ARG A 1 187 ? -1.420 -5.749 12.461 1.00 77.38 187 ARG A CA 1
ATOM 1504 C C . ARG A 1 187 ? -2.891 -6.104 12.289 1.00 77.38 187 ARG A C 1
ATOM 1506 O O . ARG A 1 187 ? -3.518 -6.473 13.273 1.00 77.38 187 ARG A O 1
ATOM 1513 N N . ILE A 1 188 ? -3.420 -6.028 11.069 1.00 7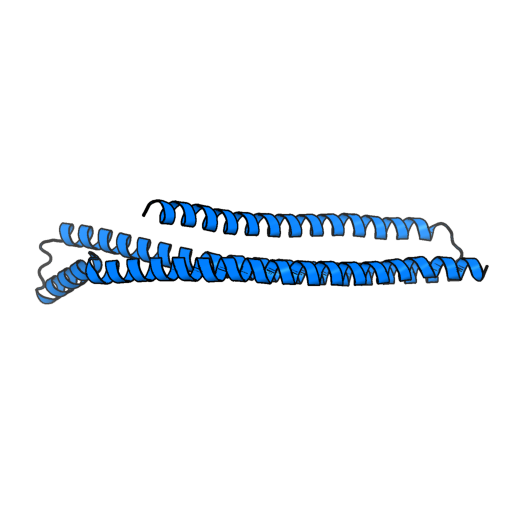3.94 188 ILE A N 1
ATOM 1514 C CA . ILE A 1 188 ? -4.818 -6.381 10.795 1.00 73.94 188 ILE A CA 1
ATOM 1515 C C . ILE A 1 188 ? -5.052 -7.874 11.047 1.00 73.94 188 ILE A C 1
ATOM 1517 O O . ILE A 1 188 ? -6.019 -8.224 11.716 1.00 73.94 188 ILE A O 1
ATOM 1521 N N . GLU A 1 189 ? -4.146 -8.750 10.606 1.00 78.94 189 GLU A N 1
ATOM 1522 C CA . GLU A 1 189 ? -4.269 -10.192 10.863 1.00 78.94 189 GLU A CA 1
ATOM 1523 C C . GLU A 1 189 ? -4.267 -10.533 12.355 1.00 78.94 189 GLU A C 1
ATOM 1525 O O . GLU A 1 189 ? -5.076 -11.348 12.789 1.00 78.94 189 GLU A O 1
ATOM 1530 N N . LYS A 1 190 ? -3.426 -9.867 13.157 1.00 82.06 190 LYS A N 1
ATOM 1531 C CA . LYS A 1 190 ? -3.419 -10.044 14.617 1.00 82.06 190 LYS A CA 1
ATOM 1532 C C . LYS A 1 190 ? -4.719 -9.601 15.284 1.00 82.06 190 LYS A C 1
ATOM 1534 O O . LYS A 1 190 ? -5.131 -10.215 16.264 1.00 82.06 190 LYS A O 1
ATOM 1539 N N . ILE A 1 191 ? -5.348 -8.532 14.793 1.00 76.44 191 ILE A N 1
ATOM 1540 C CA . ILE A 1 191 ? -6.646 -8.086 15.319 1.00 76.44 191 ILE A CA 1
ATOM 1541 C C . ILE A 1 191 ? -7.710 -9.133 14.973 1.00 76.44 191 ILE A C 1
ATOM 1543 O O . ILE A 1 191 ? -8.434 -9.571 15.858 1.00 76.44 191 ILE A O 1
ATOM 1547 N N . ILE A 1 192 ? -7.732 -9.617 13.726 1.00 76.19 192 ILE A N 1
ATOM 1548 C CA . ILE A 1 192 ? -8.665 -10.665 13.284 1.00 76.19 192 ILE A CA 1
ATOM 1549 C C . ILE A 1 192 ? -8.503 -11.948 14.108 1.00 76.19 192 ILE A C 1
ATOM 1551 O O . ILE A 1 192 ? -9.499 -12.531 14.534 1.00 76.19 192 ILE A O 1
ATOM 1555 N N . SER A 1 193 ? -7.267 -12.403 14.342 1.00 80.31 193 SER A N 1
ATOM 1556 C CA . SER A 1 193 ? -7.022 -13.632 15.103 1.00 80.31 193 SER A CA 1
ATOM 1557 C C . SER A 1 193 ? -7.477 -13.500 16.554 1.00 80.31 193 SER A C 1
ATOM 1559 O O . SER A 1 193 ? -8.104 -14.414 17.082 1.00 80.31 193 SER A O 1
ATOM 1561 N N . LYS A 1 194 ? -7.199 -12.351 17.182 1.00 80.69 194 LYS A N 1
ATOM 1562 C CA . LYS A 1 194 ? -7.601 -12.080 18.562 1.00 80.69 194 LYS A CA 1
ATOM 1563 C C . LYS A 1 194 ? -9.123 -12.041 18.707 1.00 80.69 194 LYS A C 1
ATOM 1565 O O . LYS A 1 194 ? -9.655 -12.648 19.630 1.00 80.69 194 LYS A O 1
ATOM 1570 N N . GLU A 1 195 ? -9.816 -11.374 17.787 1.00 73.81 195 GLU A N 1
ATOM 1571 C CA . GLU A 1 195 ? -11.276 -11.291 17.819 1.00 73.81 195 GLU A CA 1
ATOM 1572 C C . GLU A 1 195 ? -11.902 -12.687 17.646 1.00 73.81 195 GLU A C 1
ATOM 1574 O O . GLU A 1 195 ? -12.770 -13.076 18.422 1.00 73.81 195 GLU A O 1
ATOM 1579 N N . ASN A 1 196 ? -11.417 -13.492 16.691 1.00 76.38 196 ASN A N 1
ATOM 1580 C CA . ASN A 1 196 ? -11.907 -14.861 16.482 1.00 76.38 196 ASN A CA 1
ATOM 1581 C C . ASN A 1 196 ? -11.746 -15.754 17.726 1.00 76.38 196 ASN A C 1
ATOM 1583 O O . ASN A 1 196 ? -12.620 -16.573 18.004 1.00 76.38 196 ASN A O 1
ATOM 1587 N N . GLU A 1 197 ? -10.655 -15.609 18.482 1.00 77.88 197 GLU A N 1
ATOM 1588 C CA . GLU A 1 197 ? -10.469 -16.337 19.743 1.00 77.88 197 GLU A CA 1
ATOM 1589 C C . GLU A 1 197 ? -11.452 -15.906 20.840 1.00 77.88 197 GLU A C 1
ATOM 1591 O O . GLU A 1 197 ? -11.854 -16.742 21.649 1.00 77.88 197 GLU A O 1
ATOM 1596 N N . GLU A 1 198 ? -11.836 -14.627 20.900 1.00 72.81 198 GLU A N 1
ATOM 1597 C CA . GLU A 1 198 ? -12.826 -14.135 21.868 1.00 72.81 198 GLU A CA 1
ATOM 1598 C C . GLU A 1 198 ? -14.239 -14.635 21.533 1.00 72.81 198 GLU A C 1
ATOM 1600 O O . GLU A 1 198 ? -14.964 -15.057 22.433 1.00 72.81 198 GLU A O 1
ATOM 1605 N N . TRP A 1 199 ? -14.607 -14.676 20.248 1.00 63.53 199 TRP A N 1
ATOM 1606 C CA . TRP A 1 199 ? -15.909 -15.189 19.808 1.00 63.53 199 TRP A CA 1
ATOM 1607 C C . TRP A 1 199 ? -16.037 -16.713 19.902 1.00 63.53 199 TRP A C 1
ATOM 1609 O O . TRP A 1 199 ? -17.136 -17.195 20.137 1.00 63.53 199 TRP A O 1
ATOM 1619 N N . MET A 1 200 ? -14.946 -17.479 19.776 1.00 62.72 200 MET A N 1
ATOM 1620 C CA . MET A 1 200 ? -14.972 -18.939 19.985 1.00 62.72 200 MET A CA 1
ATOM 1621 C C . MET A 1 200 ? -15.089 -19.355 21.462 1.00 62.72 200 MET A C 1
ATOM 1623 O O . MET A 1 200 ? -15.305 -20.531 21.747 1.00 62.72 200 MET A O 1
ATOM 1627 N N . LYS A 1 201 ? -14.909 -18.421 22.403 1.00 64.31 201 LYS A N 1
ATOM 1628 C CA . LYS A 1 201 ? -15.044 -18.666 23.850 1.00 64.31 201 LYS A CA 1
ATOM 1629 C C . LYS A 1 201 ? -16.435 -18.325 24.400 1.00 64.31 201 LYS A C 1
ATOM 1631 O O . LYS A 1 201 ? -16.668 -18.565 25.585 1.00 64.31 201 LYS A O 1
ATOM 1636 N N . LEU A 1 202 ? -17.309 -17.743 23.577 1.00 50.31 202 LEU A N 1
ATOM 1637 C CA . LEU A 1 202 ? -18.708 -17.420 23.884 1.00 50.31 202 LEU A CA 1
ATOM 1638 C C . LEU A 1 202 ? -19.637 -18.506 23.340 1.00 50.31 202 LEU A C 1
ATOM 1640 O O . LEU A 1 202 ? -20.650 -18.767 24.025 1.00 50.31 202 LEU A O 1
#